Protein AF-0000000078241211 (afdb_homodimer)

pLDDT: mean 72.83, std 26.88, range [21.38, 98.31]

Solvent-accessible surface area (backbone atoms only — not comparable to full-atom values): 14672 Å² total; per-residue (Å²): 133,85,83,78,78,79,77,81,67,69,63,62,60,53,51,51,52,51,50,52,50,49,53,50,51,51,52,52,51,52,50,52,50,53,50,51,52,52,50,50,54,51,50,54,38,49,51,33,50,52,57,36,43,67,75,47,49,88,72,44,81,76,56,56,74,90,70,57,46,72,48,53,50,35,47,50,50,40,50,50,51,56,49,53,51,50,60,72,68,46,75,79,66,73,86,65,86,80,79,62,76,66,67,71,56,63,77,63,62,62,71,74,50,61,68,66,54,63,72,78,102,133,86,81,78,78,78,79,81,66,68,62,63,62,53,53,52,50,51,51,51,51,49,52,50,50,50,52,52,51,53,50,51,51,54,50,49,52,52,49,50,56,50,50,55,38,49,52,31,48,52,56,36,43,68,77,49,50,87,72,46,79,77,55,56,75,90,71,56,47,72,48,53,50,36,48,51,50,40,51,47,50,53,50,53,51,49,59,71,68,46,75,79,66,73,84,65,87,79,78,61,77,67,68,72,53,64,73,65,61,63,72,73,51,61,69,65,56,63,72,77,104

Structure (mmCIF, N/CA/C/O backbone):
data_AF-0000000078241211-model_v1
#
loop_
_entity.id
_entity.type
_entity.pdbx_description
1 polymer 'BHLH domain-containing protein'
#
loop_
_atom_site.group_PDB
_atom_site.id
_atom_site.type_symbol
_atom_site.label_atom_id
_atom_site.label_alt_id
_atom_site.label_comp_id
_atom_site.label_asym_id
_atom_site.label_entity_id
_atom_site.label_seq_id
_atom_site.pdbx_PDB_ins_code
_atom_site.Cartn_x
_atom_site.Cartn_y
_atom_site.Cartn_z
_atom_site.occupancy
_atom_site.B_iso_or_equiv
_atom_site.auth_seq_id
_atom_site.auth_comp_id
_atom_site.auth_asym_id
_atom_site.auth_atom_id
_atom_site.pdbx_PDB_model_num
ATOM 1 N N . MET A 1 1 ? -35.625 60.75 40.406 1 44.44 1 MET A N 1
ATOM 2 C CA . MET A 1 1 ? -34.719 59.625 40.562 1 44.44 1 MET A CA 1
ATOM 3 C C . MET A 1 1 ? -34.312 59.031 39.219 1 44.44 1 MET A C 1
ATOM 5 O O . MET A 1 1 ? -35.156 58.688 38.406 1 44.44 1 MET A O 1
ATOM 9 N N . PRO A 1 2 ? -33.094 59.312 38.594 1 54.5 2 PRO A N 1
ATOM 10 C CA . PRO A 1 2 ? -32.688 59 37.219 1 54.5 2 PRO A CA 1
ATOM 11 C C . PRO A 1 2 ? -32.531 57.5 36.969 1 54.5 2 PRO A C 1
ATOM 13 O O . PRO A 1 2 ? -32.125 56.75 37.875 1 54.5 2 PRO A O 1
ATOM 16 N N . ALA A 1 3 ? -33.438 56.812 36.219 1 55.88 3 ALA A N 1
ATOM 17 C CA . ALA A 1 3 ? -33.469 55.406 35.75 1 55.88 3 ALA A CA 1
ATOM 18 C C . ALA A 1 3 ? -32.1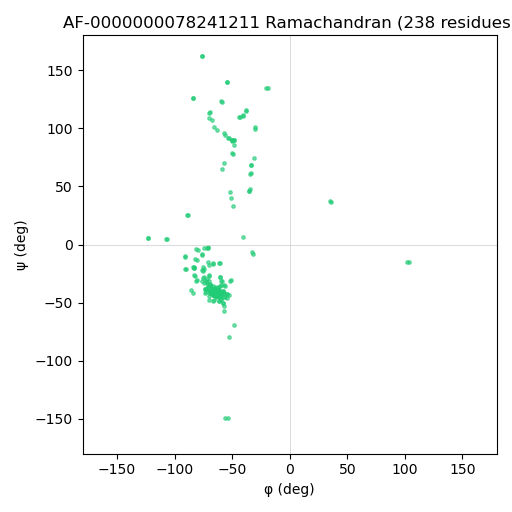56 55 35.125 1 55.88 3 ALA A C 1
ATOM 20 O O . ALA A 1 3 ? -31.625 55.688 34.25 1 55.88 3 ALA A O 1
ATOM 21 N N . VAL A 1 4 ? -31.156 54.531 35.969 1 54.59 4 VAL A N 1
ATOM 22 C CA . VAL A 1 4 ? -29.875 54 35.531 1 54.59 4 VAL A CA 1
ATOM 23 C C . VAL A 1 4 ? -30.078 52.938 34.438 1 54.59 4 VAL A C 1
ATOM 25 O O . VAL A 1 4 ? -30.781 51.938 34.656 1 54.59 4 VAL A O 1
ATOM 28 N N . LYS A 1 5 ? -30.125 53.219 33.188 1 51.03 5 LYS A N 1
ATOM 29 C CA . LYS A 1 5 ? -30.125 52.344 32.031 1 51.03 5 LYS A CA 1
ATOM 30 C C . LYS A 1 5 ? -29 51.312 32.125 1 51.03 5 LYS A C 1
ATOM 32 O O . LYS A 1 5 ? -27.828 51.688 32.125 1 51.03 5 LYS A O 1
ATOM 37 N N . THR A 1 6 ? -29.078 50.219 32.906 1 53.03 6 THR A N 1
ATOM 38 C CA . THR A 1 6 ? -28.156 49.094 32.906 1 53.03 6 THR A CA 1
ATOM 39 C C . THR A 1 6 ? -27.938 48.594 31.469 1 53.03 6 THR A C 1
ATOM 41 O O . THR A 1 6 ? -28.875 48.219 30.781 1 53.03 6 THR A O 1
ATOM 44 N N . GLU A 1 7 ? -27 49.062 30.734 1 52.69 7 GLU A N 1
ATOM 45 C CA . GLU A 1 7 ? -26.562 48.656 29.406 1 52.69 7 GLU A CA 1
ATOM 46 C C . GLU A 1 7 ? -26.266 47.156 29.344 1 52.69 7 GLU A C 1
ATOM 48 O O . GLU A 1 7 ? -25.5 46.625 30.156 1 52.69 7 GLU A O 1
ATOM 53 N N . ARG A 1 8 ? -27.172 46.219 29 1 55.06 8 ARG A N 1
ATOM 54 C CA . ARG A 1 8 ? -27.109 44.781 28.766 1 55.06 8 ARG A CA 1
ATOM 55 C C . ARG A 1 8 ? -26.016 44.438 27.766 1 55.06 8 ARG A C 1
ATOM 57 O O . ARG A 1 8 ? -26.25 44.406 26.562 1 55.06 8 ARG A O 1
ATOM 64 N N . LYS A 1 9 ? -24.766 44.969 27.797 1 58.72 9 LYS A N 1
ATOM 65 C CA . LYS A 1 9 ? -23.672 44.656 26.875 1 58.72 9 LYS A CA 1
ATOM 66 C C . LYS A 1 9 ? -23.312 43.188 26.953 1 58.72 9 LYS A C 1
ATOM 68 O O . LYS A 1 9 ? -22.562 42.656 26.109 1 58.72 9 LYS A O 1
ATOM 73 N N . ASN A 1 10 ? -23.719 42.438 27.969 1 60.84 10 ASN A N 1
ATOM 74 C CA . ASN A 1 10 ? -23.078 41.156 28.188 1 60.84 10 ASN A CA 1
ATOM 75 C C . ASN A 1 10 ? -23.625 40.062 27.266 1 60.84 10 ASN A C 1
ATOM 77 O O . ASN A 1 10 ? -23.047 39 27.141 1 60.84 10 ASN A O 1
ATOM 81 N N . GLY A 1 11 ? -24.734 40.375 26.641 1 59.44 11 GLY A N 1
ATOM 82 C CA . GLY A 1 11 ? -25.391 39.25 25.984 1 59.44 11 GLY A CA 1
ATOM 83 C C . GLY A 1 11 ? -24.812 38.938 24.609 1 59.44 11 GLY A C 1
ATOM 84 O O . GLY A 1 11 ? -24.797 37.781 24.188 1 59.44 11 GLY A O 1
ATOM 85 N N . ARG A 1 12 ? -24.172 40 23.859 1 63.31 12 ARG A N 1
ATOM 86 C CA . ARG A 1 12 ? -23.75 39.812 22.484 1 63.31 12 ARG A CA 1
ATOM 87 C C . ARG A 1 12 ? -22.406 39.094 22.422 1 63.31 12 ARG A C 1
ATOM 89 O O . ARG A 1 12 ? -22.172 38.281 21.531 1 63.31 12 ARG A O 1
ATOM 96 N N . GLU A 1 13 ? -21.578 39.344 23.469 1 68.19 13 GLU A N 1
ATOM 97 C CA . GLU A 1 13 ? -20.25 38.719 23.453 1 68.19 13 GLU A CA 1
ATOM 98 C C . GLU A 1 13 ? -20.328 37.219 23.672 1 68.19 13 GLU A C 1
ATOM 100 O O . GLU A 1 13 ? -19.562 36.438 23.078 1 68.19 13 GLU A O 1
ATOM 105 N N . ARG A 1 14 ? -21.344 36.844 24.453 1 69.31 14 ARG A N 1
ATOM 106 C CA . ARG A 1 14 ? -21.484 35.406 24.766 1 69.31 14 ARG A CA 1
ATOM 107 C C . ARG A 1 14 ? -22.031 34.625 23.562 1 69.31 14 ARG A C 1
ATOM 109 O O . ARG A 1 14 ? -21.641 33.5 23.328 1 69.31 14 ARG A O 1
ATOM 116 N N . ALA A 1 15 ? -22.812 35.5 22.812 1 71.75 15 ALA A N 1
ATOM 117 C CA . ALA A 1 15 ? -23.422 34.844 21.656 1 71.75 15 ALA A CA 1
ATOM 118 C C . ALA A 1 15 ? -22.391 34.562 20.578 1 71.75 15 ALA A C 1
ATOM 120 O O . ALA A 1 15 ? -22.422 33.5 19.938 1 71.75 15 ALA A O 1
ATOM 121 N N . GLY A 1 16 ? -21.375 35.438 20.5 1 71.19 16 GLY A N 1
ATOM 122 C CA . GLY A 1 16 ? -20.328 35.281 19.516 1 71.19 16 GLY A CA 1
ATOM 123 C C . GLY A 1 16 ? -19.375 34.156 19.828 1 71.19 16 GLY A C 1
ATOM 124 O O . GLY A 1 16 ? -18.969 33.406 18.922 1 71.19 16 GLY A O 1
ATOM 125 N N . LYS A 1 17 ? -19.109 34.062 21.094 1 77.38 17 LYS A N 1
ATOM 126 C CA . LYS A 1 17 ? -18.188 33 21.531 1 77.38 17 LYS A CA 1
ATOM 127 C C . LYS A 1 17 ? -18.812 31.625 21.375 1 77.38 17 LYS A C 1
ATOM 129 O O . LYS A 1 17 ? -18.141 30.672 20.969 1 77.38 17 LYS A O 1
ATOM 134 N N . ALA A 1 18 ? -20.109 31.609 21.594 1 80.31 18 ALA A N 1
ATOM 135 C CA . ALA A 1 18 ? -20.828 30.328 21.5 1 80.31 18 ALA A CA 1
ATOM 136 C C . ALA A 1 18 ? -20.875 29.844 20.047 1 80.31 18 ALA A C 1
ATOM 138 O O . ALA A 1 18 ? -20.688 28.656 19.781 1 80.31 18 ALA A O 1
ATOM 139 N N . THR A 1 19 ? -21 30.828 19.141 1 82.5 19 THR A N 1
ATOM 140 C CA . THR A 1 19 ? -21.094 30.484 17.734 1 82.5 19 THR A CA 1
ATOM 141 C C . THR A 1 19 ? -19.734 30.047 17.203 1 82.5 19 THR A C 1
ATOM 143 O O . THR A 1 19 ? -19.641 29.062 16.453 1 82.5 19 THR A O 1
ATOM 146 N N . ALA A 1 20 ? -18.703 30.734 17.688 1 86.31 20 ALA A N 1
ATOM 147 C CA . ALA A 1 20 ? -17.344 30.391 17.266 1 86.31 20 ALA A CA 1
ATOM 148 C C . ALA A 1 20 ? -16.938 29.016 17.766 1 86.31 20 ALA A C 1
ATOM 150 O O . ALA A 1 20 ? -16.328 28.234 17.047 1 86.31 20 ALA A O 1
ATOM 151 N N . SER A 1 21 ? -17.344 28.766 18.984 1 86.88 21 SER A N 1
ATOM 152 C CA . SER A 1 21 ? -17.031 27.484 19.578 1 86.88 21 SER A CA 1
ATOM 153 C C . SER A 1 21 ? -17.766 26.344 18.875 1 86.88 21 SER A C 1
ATOM 155 O O . SER A 1 21 ? -17.188 25.281 18.641 1 86.88 21 SER A O 1
ATOM 157 N N . SER A 1 22 ? -18.984 26.672 18.516 1 89 22 SER A N 1
ATOM 158 C CA . SER A 1 22 ? -19.797 25.672 17.812 1 89 22 SER A CA 1
ATOM 159 C C . SER A 1 22 ? -19.219 25.375 16.438 1 89 22 SER A C 1
ATOM 161 O O . SER A 1 22 ? -19.172 24.219 16.016 1 89 22 SER A O 1
ATOM 163 N N . TYR A 1 23 ? -18.797 26.406 15.766 1 91.31 23 TYR A N 1
ATOM 164 C CA . TYR A 1 23 ? -18.219 26.266 14.438 1 91.31 23 TYR A CA 1
ATOM 165 C C . TYR A 1 23 ? -16.922 25.453 14.492 1 91.31 23 TYR A C 1
ATOM 167 O O . TYR A 1 23 ? -16.688 24.594 13.641 1 91.31 23 TYR A O 1
ATOM 175 N N . GLU A 1 24 ? -16.141 25.812 15.523 1 91.56 24 GLU A N 1
ATOM 176 C CA . GLU A 1 24 ? -14.883 25.094 15.711 1 91.56 24 GLU A CA 1
ATOM 177 C C . GLU A 1 24 ? -15.125 23.609 16.016 1 91.56 24 GLU A C 1
ATOM 179 O O . GLU A 1 24 ? -14.414 22.734 15.508 1 91.56 24 GLU A O 1
ATOM 184 N N . ALA A 1 25 ? -16.078 23.391 16.781 1 93.25 25 ALA A N 1
ATOM 185 C CA . ALA A 1 25 ? -16.438 22.016 17.141 1 93.25 25 ALA A CA 1
ATOM 186 C C . ALA A 1 25 ? -16.906 21.234 15.914 1 93.25 25 ALA A C 1
ATOM 188 O O . ALA A 1 25 ? -16.578 20.062 15.758 1 93.25 25 ALA A O 1
ATOM 189 N N . MET A 1 26 ? -17.609 21.844 15.047 1 95.31 26 MET A N 1
ATOM 190 C CA . MET A 1 26 ? -18.109 21.219 13.828 1 95.31 26 MET A CA 1
ATOM 191 C C . MET A 1 26 ? -16.953 20.891 12.875 1 95.31 26 MET A C 1
ATOM 193 O O . MET A 1 26 ? -16.953 19.859 12.227 1 95.31 26 MET A O 1
ATOM 197 N N . LYS A 1 27 ? -16.062 21.844 12.852 1 96.06 27 LYS A N 1
ATOM 198 C CA . LYS A 1 27 ? -14.891 21.656 12.008 1 96.06 27 LYS A CA 1
ATOM 199 C C . LYS A 1 27 ? -14.07 20.453 12.469 1 96.06 27 LYS A C 1
ATOM 201 O O . LYS A 1 27 ? -13.648 19.641 11.648 1 96.06 27 LYS A O 1
ATOM 206 N N . ILE A 1 28 ? -13.875 20.359 13.75 1 96.5 28 ILE A N 1
ATOM 207 C CA . ILE A 1 28 ? -13.102 19.266 14.328 1 96.5 28 ILE A CA 1
ATOM 208 C C . ILE A 1 28 ? -13.812 17.938 14.078 1 96.5 28 ILE A C 1
ATOM 210 O O . ILE A 1 28 ? -13.172 16.938 13.742 1 96.5 28 ILE A O 1
ATOM 214 N N . ALA A 1 29 ? -15.055 17.938 14.164 1 96.94 29 ALA A N 1
ATOM 215 C CA . ALA A 1 29 ? -15.852 16.734 13.953 1 96.94 29 ALA A CA 1
ATOM 216 C C . ALA A 1 29 ? -15.742 16.25 12.508 1 96.94 29 ALA A C 1
ATOM 218 O O . ALA A 1 29 ? -15.68 15.039 12.258 1 96.94 29 ALA A O 1
ATOM 219 N N . LYS A 1 30 ? -15.82 17.156 11.633 1 97.62 30 LYS A N 1
ATOM 220 C CA . LYS A 1 30 ? -15.68 16.828 10.219 1 97.62 30 LYS A CA 1
ATOM 221 C C . LYS A 1 30 ? -14.305 16.203 9.938 1 97.62 30 LYS A C 1
ATOM 223 O O . LYS A 1 30 ? -14.203 15.219 9.211 1 97.62 30 LYS A O 1
ATOM 228 N N . GLN A 1 31 ? -13.312 16.766 10.539 1 97.81 31 GLN A N 1
ATOM 229 C CA . GLN A 1 31 ? -11.953 16.281 10.352 1 97.81 31 GLN A CA 1
ATOM 230 C C . GLN A 1 31 ? -11.797 14.859 10.891 1 97.81 31 GLN A C 1
ATOM 232 O O . GLN A 1 31 ? -11.125 14.023 10.281 1 97.81 31 GLN A O 1
ATOM 237 N N . ARG A 1 32 ? -12.352 14.656 12 1 97.94 32 ARG A N 1
ATOM 238 C CA . ARG A 1 32 ? -12.289 13.336 12.617 1 97.94 32 ARG A CA 1
ATOM 239 C C . ARG A 1 32 ? -12.969 12.281 11.75 1 97.94 32 ARG A C 1
ATOM 241 O O . ARG A 1 32 ? -12.5 11.148 11.648 1 97.94 32 ARG A O 1
ATOM 248 N N . LYS A 1 33 ? -13.984 12.664 11.156 1 98.19 33 LYS A N 1
ATOM 249 C CA . LYS A 1 33 ? -14.703 11.75 10.273 1 98.19 33 LYS A CA 1
ATOM 250 C C . LYS A 1 33 ? -13.859 11.391 9.055 1 98.19 33 LYS A C 1
ATOM 252 O O . LYS A 1 33 ? -13.789 10.227 8.656 1 98.19 33 LYS A O 1
ATOM 257 N N . ILE A 1 34 ? -13.203 12.359 8.461 1 98.31 34 ILE A N 1
ATOM 258 C CA . ILE A 1 34 ? -12.344 12.148 7.305 1 98.31 34 ILE A CA 1
ATOM 259 C C . ILE A 1 34 ? -11.188 11.227 7.688 1 98.31 34 ILE A C 1
ATOM 261 O O . ILE A 1 34 ? -10.852 10.297 6.953 1 98.31 34 ILE A O 1
ATOM 265 N N . ALA A 1 35 ? -10.664 11.438 8.773 1 97.44 35 ALA A N 1
ATOM 266 C CA . ALA A 1 35 ? -9.547 10.641 9.266 1 97.44 35 ALA A CA 1
ATOM 267 C C . ALA A 1 35 ? -9.969 9.188 9.492 1 97.44 35 ALA A C 1
ATOM 269 O O . ALA A 1 35 ? -9.211 8.266 9.195 1 97.44 35 ALA A O 1
ATOM 270 N N . LYS A 1 36 ? -11.102 9.125 10.102 1 98.25 36 LYS A N 1
ATOM 271 C CA . LYS A 1 36 ? -11.617 7.785 10.352 1 98.25 36 LYS A CA 1
ATOM 272 C C . LYS A 1 36 ? -11.812 7.016 9.047 1 98.25 36 LYS A C 1
ATOM 274 O O . LYS A 1 36 ? -11.477 5.832 8.969 1 98.25 36 LYS A O 1
ATOM 279 N N . ARG A 1 37 ? -12.344 7.598 8.039 1 97.69 37 ARG A N 1
ATOM 280 C CA . ARG A 1 37 ? -12.547 6.973 6.738 1 97.69 37 ARG A CA 1
ATOM 281 C C . ARG A 1 37 ? -11.219 6.535 6.129 1 97.69 37 ARG A C 1
ATOM 283 O O . ARG A 1 37 ? -11.109 5.426 5.602 1 97.69 37 ARG A O 1
ATOM 290 N N . GLU A 1 38 ? -10.258 7.418 6.27 1 95.62 38 GLU A N 1
ATOM 291 C CA . GLU A 1 38 ? -8.938 7.121 5.723 1 95.62 38 GLU A CA 1
ATOM 292 C C . GLU A 1 38 ? -8.289 5.953 6.457 1 95.62 38 GLU A C 1
ATOM 294 O O . GLU A 1 38 ? -7.641 5.102 5.836 1 95.62 38 GLU A O 1
ATOM 299 N N . ARG A 1 39 ? -8.484 5.844 7.652 1 97.5 39 ARG A N 1
ATOM 300 C CA . ARG A 1 39 ? -7.941 4.75 8.445 1 97.5 39 ARG A CA 1
ATOM 301 C C . ARG A 1 39 ? -8.602 3.424 8.078 1 97.5 39 ARG A C 1
ATOM 303 O O . ARG A 1 39 ? -7.93 2.393 8 1 97.5 39 ARG A O 1
ATOM 310 N N . GLU A 1 40 ? -9.836 3.516 7.898 1 97.31 40 GLU A N 1
ATOM 311 C CA . GLU A 1 40 ? -10.57 2.324 7.488 1 97.31 40 GLU A CA 1
ATOM 312 C C . GLU A 1 40 ? -10.125 1.845 6.109 1 97.31 40 GLU A C 1
ATOM 314 O O . GLU A 1 40 ? -10 0.641 5.879 1 97.31 40 GLU A O 1
ATOM 319 N N . ARG A 1 41 ? -9.977 2.762 5.203 1 96.06 41 ARG A N 1
ATOM 320 C CA . ARG A 1 41 ? -9.484 2.426 3.871 1 96.06 41 ARG A CA 1
ATOM 321 C C . ARG A 1 41 ? -8.117 1.739 3.947 1 96.06 41 ARG A C 1
ATOM 323 O O . ARG A 1 41 ? -7.906 0.702 3.316 1 96.06 41 ARG A O 1
ATOM 330 N N . CYS A 1 42 ? -7.242 2.297 4.766 1 96.19 42 CYS A N 1
ATOM 331 C CA . CYS A 1 42 ? -5.906 1.725 4.918 1 96.19 42 CYS A CA 1
ATOM 332 C C . CYS A 1 42 ? -5.977 0.343 5.559 1 96.19 42 CYS A C 1
ATOM 334 O O . CYS A 1 42 ? -5.219 -0.556 5.188 1 96.19 42 CYS A O 1
ATOM 336 N N . ALA A 1 43 ? -6.887 0.181 6.516 1 97.06 43 ALA A N 1
ATOM 337 C CA . ALA A 1 43 ? -7.035 -1.102 7.195 1 97.06 43 ALA A CA 1
ATOM 338 C C . ALA A 1 43 ? -7.449 -2.197 6.219 1 97.06 43 ALA A C 1
ATOM 340 O O . ALA A 1 43 ? -7.004 -3.342 6.336 1 97.06 43 ALA A O 1
ATOM 341 N N . THR A 1 44 ? -8.32 -1.826 5.305 1 97 44 THR A N 1
ATOM 342 C CA . THR A 1 44 ? -8.75 -2.785 4.293 1 97 44 THR A CA 1
ATOM 343 C C . THR A 1 44 ? -7.578 -3.209 3.414 1 97 44 THR A C 1
ATOM 345 O O . THR A 1 44 ? -7.426 -4.391 3.1 1 97 44 THR A O 1
ATOM 348 N N . ILE A 1 45 ? -6.766 -2.293 3.018 1 97 45 ILE A N 1
ATOM 349 C CA . ILE A 1 45 ? -5.59 -2.57 2.201 1 97 45 ILE A CA 1
ATOM 350 C C . ILE A 1 45 ? -4.625 -3.469 2.975 1 97 45 ILE A C 1
ATOM 352 O O . ILE A 1 45 ? -4.059 -4.41 2.414 1 97 45 ILE A O 1
ATOM 356 N N . ASN A 1 46 ? -4.449 -3.164 4.23 1 95.06 46 ASN A N 1
ATOM 357 C CA . ASN A 1 46 ? -3.561 -3.945 5.082 1 95.06 46 ASN A CA 1
ATOM 358 C C . ASN A 1 46 ? -4.043 -5.387 5.227 1 95.06 46 ASN A C 1
ATOM 360 O O . ASN A 1 46 ? -3.23 -6.309 5.309 1 95.06 46 ASN A O 1
ATOM 364 N N . LYS A 1 47 ? -5.336 -5.492 5.332 1 96.94 47 LYS A N 1
ATOM 365 C CA . LYS A 1 47 ? -5.891 -6.84 5.359 1 96.94 47 LYS A CA 1
ATOM 366 C C . LYS A 1 47 ? -5.488 -7.629 4.117 1 96.94 47 LYS A C 1
ATOM 368 O O . LYS A 1 47 ? -5.172 -8.82 4.207 1 96.94 47 LYS A O 1
ATOM 373 N N . GLU A 1 48 ? -5.535 -6.953 3.021 1 97.56 48 GLU A N 1
ATOM 374 C CA . GLU A 1 48 ? -5.148 -7.613 1.776 1 97.56 48 GLU A CA 1
ATOM 375 C C . GLU A 1 48 ? -3.652 -7.906 1.745 1 97.56 48 GLU A C 1
ATOM 377 O O . GLU A 1 48 ? -3.229 -8.938 1.216 1 97.56 48 GLU A O 1
ATOM 382 N N . PHE A 1 49 ? -2.855 -7.102 2.275 1 97 49 PHE A N 1
ATOM 383 C CA . PHE A 1 49 ? -1.437 -7.395 2.439 1 97 49 PHE A CA 1
ATOM 384 C C . PHE A 1 49 ? -1.235 -8.641 3.293 1 97 49 PHE A C 1
ATOM 386 O O . PHE A 1 49 ? -0.403 -9.492 2.973 1 97 49 PHE A O 1
ATOM 393 N N . ASP A 1 50 ? -1.965 -8.633 4.367 1 95.38 50 ASP A N 1
ATOM 394 C CA . ASP A 1 50 ? -1.845 -9.773 5.266 1 95.38 50 ASP A CA 1
ATOM 395 C C . ASP A 1 50 ? -2.207 -11.078 4.555 1 95.38 50 ASP A C 1
ATOM 397 O O . ASP A 1 50 ? -1.554 -12.102 4.75 1 95.38 50 ASP A O 1
ATOM 401 N N . ALA A 1 51 ? -3.246 -11.062 3.734 1 96.06 51 ALA A N 1
ATOM 402 C CA . ALA A 1 51 ? -3.643 -12.234 2.955 1 96.06 51 ALA A CA 1
ATOM 403 C C . ALA A 1 51 ? -2.533 -12.656 1.996 1 96.06 51 ALA A C 1
ATOM 405 O O . ALA A 1 51 ? -2.223 -13.844 1.878 1 96.06 51 ALA A O 1
ATOM 406 N N . LEU A 1 52 ? -1.889 -11.688 1.396 1 96.94 52 LEU A N 1
ATOM 407 C CA . LEU A 1 52 ? -0.805 -11.961 0.46 1 96.94 52 LEU A CA 1
ATOM 408 C C . LEU A 1 52 ? 0.414 -12.516 1.189 1 96.94 52 LEU A C 1
ATOM 410 O O . LEU A 1 52 ? 1.054 -13.461 0.711 1 96.94 52 LEU A O 1
ATOM 414 N N . LYS A 1 53 ? 0.654 -11.961 2.299 1 95.19 53 LYS A N 1
ATOM 415 C CA . LYS A 1 53 ? 1.743 -12.438 3.145 1 95.19 53 LYS A CA 1
ATOM 416 C C . LYS A 1 53 ? 1.551 -13.914 3.504 1 95.19 53 LYS A C 1
ATOM 418 O O . LYS A 1 53 ? 2.512 -14.68 3.523 1 95.19 53 LYS A O 1
ATOM 423 N N . GLY A 1 54 ? 0.387 -14.242 3.764 1 93.62 54 GLY A N 1
ATOM 424 C CA . GLY A 1 54 ? 0.081 -15.625 4.102 1 93.62 54 GLY A CA 1
ATOM 425 C C . GLY A 1 54 ? 0.424 -16.594 2.992 1 93.62 54 GLY A C 1
ATOM 426 O O . GLY A 1 54 ? 0.778 -17.75 3.258 1 93.62 54 GLY A O 1
ATOM 427 N N . LYS A 1 55 ? 0.4 -16.172 1.761 1 94.88 55 LYS A N 1
ATOM 428 C CA . LYS A 1 55 ? 0.665 -17.031 0.611 1 94.88 55 LYS A CA 1
ATOM 429 C C . LYS A 1 55 ? 2.164 -17.172 0.36 1 94.88 55 LYS A C 1
ATOM 431 O O . LYS A 1 55 ? 2.609 -18.141 -0.258 1 94.88 55 LYS A O 1
ATOM 436 N N . ILE A 1 56 ? 2.98 -16.219 0.903 1 93.81 56 ILE A N 1
ATOM 437 C CA . ILE A 1 56 ? 4.387 -16.203 0.517 1 93.81 56 ILE A CA 1
ATOM 438 C C . ILE A 1 56 ? 5.266 -16.312 1.762 1 93.81 56 ILE A C 1
ATOM 440 O O . ILE A 1 56 ? 6.492 -16.219 1.674 1 93.81 56 ILE A O 1
ATOM 444 N N . ALA A 1 57 ? 4.664 -16.516 2.893 1 91.06 57 ALA A N 1
ATOM 445 C CA . ALA A 1 57 ? 5.359 -16.547 4.176 1 91.06 57 ALA A CA 1
ATOM 446 C C . ALA A 1 57 ? 6.465 -17.594 4.176 1 91.06 57 ALA A C 1
ATOM 448 O O . ALA A 1 57 ? 7.52 -17.391 4.781 1 91.06 57 ALA A O 1
ATOM 449 N N . PHE A 1 58 ? 6.207 -18.641 3.51 1 89.75 58 PHE A N 1
ATOM 450 C CA . PHE A 1 58 ? 7.152 -19.75 3.494 1 89.75 58 PHE A CA 1
ATOM 451 C C . PHE A 1 58 ? 8.438 -19.344 2.775 1 89.75 58 PHE A C 1
ATOM 453 O O . PHE A 1 58 ? 9.484 -19.984 2.967 1 89.75 58 PHE A O 1
ATOM 460 N N . LEU A 1 59 ? 8.438 -18.281 2.012 1 91.31 59 LEU A N 1
ATOM 461 C CA . LEU A 1 59 ? 9.586 -17.828 1.232 1 91.31 59 LEU A CA 1
ATOM 462 C C . LEU A 1 59 ? 10.438 -16.859 2.039 1 91.31 59 LEU A C 1
ATOM 464 O O . LEU A 1 59 ? 11.539 -16.484 1.614 1 91.31 59 LEU A O 1
ATOM 468 N N . THR A 1 60 ? 10.023 -16.391 3.148 1 86.44 60 THR A N 1
ATOM 469 C CA . THR A 1 60 ? 10.688 -15.305 3.865 1 86.44 60 THR A CA 1
ATOM 470 C C . THR A 1 60 ? 11.758 -15.859 4.805 1 86.44 60 THR A C 1
ATOM 472 O O . THR A 1 60 ? 12.398 -15.102 5.535 1 86.44 60 THR A O 1
ATOM 475 N N . ALA A 1 61 ? 12.25 -16.875 4.586 1 80.06 61 ALA A N 1
ATOM 476 C CA . ALA A 1 61 ? 13.406 -17.5 5.227 1 80.06 61 ALA A CA 1
ATOM 477 C C . ALA A 1 61 ? 13.445 -17.188 6.719 1 80.06 61 ALA A C 1
ATOM 479 O O .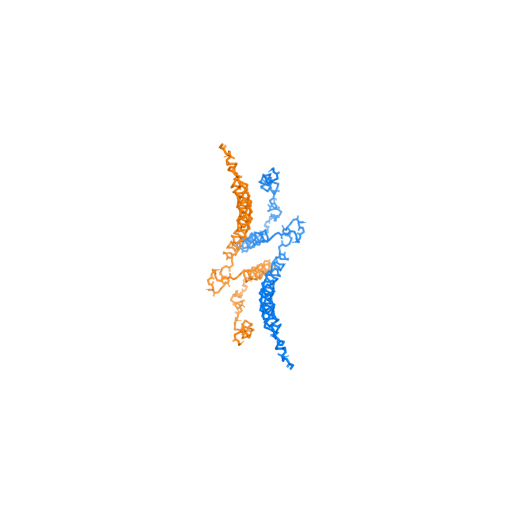 ALA A 1 61 ? 14.484 -16.766 7.242 1 80.06 61 ALA A O 1
ATOM 480 N N . GLY A 1 62 ? 12.359 -17.125 7.387 1 80.19 62 GLY A N 1
ATOM 481 C CA . GLY A 1 62 ? 12.391 -16.984 8.836 1 80.19 62 GLY A CA 1
ATOM 482 C C . GLY A 1 62 ? 12.109 -15.57 9.312 1 80.19 62 GLY A C 1
ATOM 483 O O . GLY A 1 62 ? 12.008 -15.328 10.516 1 80.19 62 GLY A O 1
ATOM 484 N N . ILE A 1 63 ? 12.18 -14.695 8.453 1 81.94 63 ILE A N 1
ATOM 485 C CA . ILE A 1 63 ? 11.742 -13.367 8.883 1 81.94 63 ILE A CA 1
ATOM 486 C C . ILE A 1 63 ? 10.281 -13.43 9.328 1 81.94 63 ILE A C 1
ATOM 488 O O . ILE A 1 63 ? 9.422 -13.93 8.602 1 81.94 63 ILE A O 1
ATOM 492 N N . PRO A 1 64 ? 10.141 -12.992 10.586 1 83.62 64 PRO A N 1
ATOM 493 C CA . PRO A 1 64 ? 8.742 -12.984 11.016 1 83.62 64 PRO A CA 1
ATOM 494 C C . PRO A 1 64 ? 7.844 -12.188 10.07 1 83.62 64 PRO A C 1
ATOM 496 O O . PRO A 1 64 ? 8.242 -11.133 9.57 1 83.62 64 PRO A O 1
ATOM 499 N N . VAL A 1 65 ? 6.66 -12.656 9.797 1 77.62 65 VAL A N 1
ATOM 500 C CA . VAL A 1 65 ? 5.707 -12.109 8.828 1 77.62 65 VAL A CA 1
ATOM 501 C C . VAL A 1 65 ? 5.359 -10.672 9.203 1 77.62 65 VAL A C 1
ATOM 503 O O . VAL A 1 65 ? 5.164 -9.828 8.328 1 77.62 65 VAL A O 1
ATOM 506 N N . ASN A 1 66 ? 5.395 -10.461 10.438 1 82.69 66 ASN A N 1
ATOM 507 C CA . ASN A 1 66 ? 5.027 -9.141 10.938 1 82.69 66 ASN A CA 1
ATOM 508 C C . ASN A 1 66 ? 6.145 -8.125 10.703 1 82.69 66 ASN A C 1
ATOM 510 O O . ASN A 1 66 ? 5.93 -6.922 10.844 1 82.69 66 ASN A O 1
ATOM 514 N N . GLN A 1 67 ? 7.254 -8.633 10.281 1 86.75 67 GLN A N 1
ATOM 515 C CA . GLN A 1 67 ? 8.391 -7.75 10.047 1 86.75 67 GLN A CA 1
ATOM 516 C C . GLN A 1 67 ? 8.648 -7.559 8.555 1 86.75 67 GLN A C 1
ATOM 518 O O . GLN A 1 67 ? 9.547 -6.816 8.156 1 86.75 67 GLN A O 1
ATOM 523 N N . LEU A 1 68 ? 7.816 -8.102 7.859 1 89.25 68 LEU A N 1
ATOM 524 C CA . LEU A 1 68 ? 7.965 -7.941 6.418 1 89.25 68 LEU A CA 1
ATOM 525 C C . LEU A 1 68 ? 7.344 -6.633 5.945 1 89.25 68 LEU A C 1
ATOM 527 O O . LEU A 1 68 ? 6.16 -6.383 6.18 1 89.25 68 LEU A O 1
ATOM 531 N N . SER A 1 69 ? 8.086 -5.828 5.266 1 93.31 69 SER A N 1
ATOM 532 C CA . SER A 1 69 ? 7.57 -4.551 4.777 1 93.31 69 SER A CA 1
ATOM 533 C C . SER A 1 69 ? 6.676 -4.742 3.557 1 93.31 69 SER A C 1
ATOM 535 O O . SER A 1 69 ? 6.746 -5.773 2.887 1 93.31 69 SER A O 1
ATOM 537 N N . LYS A 1 70 ? 5.953 -3.701 3.361 1 95.94 70 LYS A N 1
ATOM 538 C CA . LYS A 1 70 ? 5.043 -3.73 2.217 1 95.94 70 LYS A CA 1
ATOM 539 C C . LYS A 1 70 ? 5.812 -3.9 0.911 1 95.94 70 LYS A C 1
ATOM 541 O O . LYS A 1 70 ? 5.395 -4.652 0.029 1 95.94 70 LYS A O 1
ATOM 546 N N . LYS A 1 71 ? 6.867 -3.188 0.834 1 95.88 71 LYS A N 1
ATOM 547 C CA . LYS A 1 71 ? 7.703 -3.283 -0.358 1 95.88 71 LYS A CA 1
ATOM 548 C C . LYS A 1 71 ? 8.18 -4.715 -0.585 1 95.88 71 LYS A C 1
ATOM 550 O O . LYS A 1 71 ? 8.086 -5.234 -1.698 1 95.88 71 LYS A O 1
ATOM 555 N N . MET A 1 72 ? 8.688 -5.227 0.449 1 94.06 72 MET A N 1
ATOM 556 C CA . MET A 1 72 ? 9.242 -6.574 0.355 1 94.06 72 MET A CA 1
ATOM 557 C C . MET A 1 72 ? 8.164 -7.586 -0.001 1 94.06 72 MET A C 1
ATOM 559 O O . MET A 1 72 ? 8.398 -8.508 -0.788 1 94.06 72 MET A O 1
ATOM 563 N N . VAL A 1 73 ? 7.035 -7.504 0.603 1 96.38 73 VAL A N 1
ATOM 564 C CA . VAL A 1 73 ? 5.922 -8.398 0.306 1 96.38 73 VAL A CA 1
ATOM 565 C C . VAL A 1 73 ? 5.613 -8.367 -1.188 1 96.38 73 VAL A C 1
ATOM 567 O O . VAL A 1 73 ? 5.453 -9.414 -1.821 1 96.38 73 VAL A O 1
ATOM 570 N N . LEU A 1 74 ? 5.621 -7.246 -1.75 1 97.75 74 LEU A N 1
ATOM 571 C CA . LEU A 1 74 ? 5.32 -7.066 -3.166 1 97.75 74 LEU A CA 1
ATOM 572 C C . LEU A 1 74 ? 6.426 -7.652 -4.039 1 97.75 74 LEU A C 1
ATOM 574 O O . LEU A 1 74 ? 6.145 -8.312 -5.039 1 97.75 74 LEU A O 1
ATOM 578 N N . GLU A 1 75 ? 7.602 -7.41 -3.623 1 96.38 75 GLU A N 1
ATOM 579 C CA . GLU A 1 75 ? 8.758 -7.93 -4.348 1 96.38 75 GLU A CA 1
ATOM 580 C C . GLU A 1 75 ? 8.75 -9.453 -4.375 1 96.38 75 GLU A C 1
ATOM 582 O O . GLU A 1 75 ? 8.914 -10.062 -5.438 1 96.38 75 GLU A O 1
ATOM 587 N N . ILE A 1 76 ? 8.555 -9.992 -3.246 1 95.56 76 ILE A N 1
ATOM 588 C CA . ILE A 1 76 ? 8.539 -11.445 -3.127 1 95.56 76 ILE A CA 1
ATOM 589 C C . ILE A 1 76 ? 7.367 -12.016 -3.922 1 95.56 76 ILE A C 1
ATOM 591 O O . ILE A 1 76 ? 7.512 -13.031 -4.605 1 95.56 76 ILE A O 1
ATOM 595 N N . ALA A 1 77 ? 6.211 -11.398 -3.822 1 97.56 77 ALA A N 1
ATOM 596 C CA . ALA A 1 77 ? 5.039 -11.883 -4.547 1 97.56 77 ALA A CA 1
ATOM 597 C C . ALA A 1 77 ? 5.285 -11.875 -6.055 1 97.56 77 ALA A C 1
ATOM 599 O O . ALA A 1 77 ? 4.957 -12.844 -6.746 1 97.56 77 ALA A O 1
ATOM 600 N N . THR A 1 78 ? 5.871 -10.812 -6.559 1 97.75 78 THR A N 1
ATOM 601 C CA . THR A 1 78 ? 6.18 -10.688 -7.977 1 97.75 78 THR A CA 1
ATOM 602 C C . THR A 1 78 ? 7.141 -11.789 -8.422 1 97.75 78 THR A C 1
ATOM 604 O O . THR A 1 78 ? 6.918 -12.445 -9.445 1 97.75 78 THR A O 1
ATOM 607 N N . GLU A 1 79 ? 8.125 -12.023 -7.625 1 96.81 79 GLU A N 1
ATOM 608 C CA . GLU A 1 79 ? 9.109 -13.062 -7.926 1 96.81 79 GLU A CA 1
ATOM 609 C C . GLU A 1 79 ? 8.484 -14.453 -7.852 1 96.81 79 GLU A C 1
ATOM 611 O O . GLU A 1 79 ? 8.75 -15.305 -8.695 1 96.81 79 GLU A O 1
ATOM 616 N N . TYR A 1 80 ? 7.656 -14.656 -6.914 1 96.69 80 TYR A N 1
ATOM 617 C CA . TYR A 1 80 ? 6.996 -15.945 -6.719 1 96.69 80 TYR A CA 1
ATOM 618 C C . TYR A 1 80 ? 6.07 -16.266 -7.883 1 96.69 80 TYR A C 1
ATOM 620 O O . TYR A 1 80 ? 6.066 -17.391 -8.391 1 96.69 80 TYR A O 1
ATOM 628 N N . ILE A 1 81 ? 5.344 -15.328 -8.32 1 95.94 81 ILE A N 1
ATOM 629 C CA . ILE A 1 81 ? 4.465 -15.5 -9.469 1 95.94 81 ILE A CA 1
ATOM 630 C C . ILE A 1 81 ? 5.297 -15.852 -10.703 1 95.94 81 ILE A C 1
ATOM 632 O O . ILE A 1 81 ? 4.949 -16.766 -11.461 1 95.94 81 ILE A O 1
ATOM 636 N N . THR A 1 82 ? 6.391 -15.125 -10.875 1 95.81 82 THR A N 1
ATOM 637 C CA . THR A 1 82 ? 7.281 -15.406 -12 1 95.81 82 THR A CA 1
ATOM 638 C C . THR A 1 82 ? 7.805 -16.844 -11.93 1 95.81 82 THR A C 1
ATOM 640 O O . THR A 1 82 ? 7.836 -17.547 -12.938 1 95.81 82 THR A O 1
ATOM 643 N N . HIS A 1 83 ? 8.125 -17.266 -10.789 1 94.5 83 HIS A N 1
ATOM 644 C CA . HIS A 1 83 ? 8.633 -18.625 -10.57 1 94.5 83 HIS A CA 1
ATOM 645 C C . HIS A 1 83 ? 7.559 -19.656 -10.867 1 94.5 83 HIS A C 1
ATOM 647 O O . HIS A 1 83 ? 7.824 -20.656 -11.547 1 94.5 83 HIS A O 1
ATOM 653 N N . LEU A 1 84 ? 6.348 -19.484 -10.352 1 93.38 84 LEU A N 1
ATOM 654 C CA . LEU A 1 84 ? 5.25 -20.422 -10.57 1 93.38 84 LEU A CA 1
ATOM 655 C C . LEU A 1 84 ? 4.926 -20.531 -12.055 1 93.38 84 LEU A C 1
ATOM 657 O O . LEU A 1 84 ? 4.68 -21.625 -12.562 1 93.38 84 LEU A O 1
ATOM 661 N N . LYS A 1 85 ? 5.043 -19.422 -12.773 1 93.44 85 LYS A N 1
ATOM 662 C CA . LYS A 1 85 ? 4.777 -19.422 -14.211 1 93.44 85 LYS A CA 1
ATOM 663 C C . LYS A 1 85 ? 5.871 -20.156 -14.969 1 93.44 85 LYS A C 1
ATOM 665 O O . LYS A 1 85 ? 5.586 -20.859 -15.938 1 93.44 85 LYS A O 1
ATOM 670 N N . LYS A 1 86 ? 7.051 -20.031 -14.508 1 91.5 86 LYS A N 1
ATOM 671 C CA . LYS A 1 86 ? 8.172 -20.734 -15.133 1 91.5 86 LYS A CA 1
ATOM 672 C C . LYS A 1 86 ? 8.031 -22.25 -14.984 1 91.5 86 LYS A C 1
ATOM 674 O O . LYS A 1 86 ? 8.258 -22.984 -15.938 1 91.5 86 LYS A O 1
ATOM 679 N N . ILE A 1 87 ? 7.629 -22.688 -13.852 1 88.88 87 ILE A N 1
ATOM 680 C CA . ILE A 1 87 ? 7.441 -24.109 -13.586 1 88.88 87 ILE A CA 1
ATOM 681 C C . ILE A 1 87 ? 6.312 -24.641 -14.453 1 88.88 87 ILE A C 1
ATOM 683 O O . ILE A 1 87 ? 6.406 -25.766 -14.984 1 88.88 87 ILE A O 1
ATOM 687 N N . LEU A 1 88 ? 5.281 -23.969 -14.617 1 86.88 88 LEU A N 1
ATOM 688 C CA . LEU A 1 88 ? 4.121 -24.406 -15.383 1 86.88 88 LEU A CA 1
ATOM 689 C C . LEU A 1 88 ? 4.438 -24.453 -16.875 1 86.88 88 LEU A C 1
ATOM 691 O O . LEU A 1 88 ? 3.869 -25.25 -17.609 1 86.88 88 LEU A O 1
ATOM 695 N N . ARG A 1 89 ? 5.344 -23.688 -17.375 1 86.12 89 ARG A N 1
ATOM 696 C CA . ARG A 1 89 ? 5.695 -23.625 -18.797 1 86.12 89 ARG A CA 1
ATOM 697 C C . ARG A 1 89 ? 6.809 -24.625 -19.109 1 86.12 89 ARG A C 1
ATOM 699 O O . ARG A 1 89 ? 7.051 -24.938 -20.281 1 86.12 89 ARG A O 1
ATOM 706 N N . SER A 1 90 ? 7.562 -25.062 -18.141 1 77.62 90 SER A N 1
ATOM 707 C CA . SER A 1 90 ? 8.648 -26.016 -18.359 1 77.62 90 SER A CA 1
ATOM 708 C C . SER A 1 90 ? 8.117 -27.391 -18.719 1 77.62 90 SER A C 1
ATOM 710 O O . SER A 1 90 ? 7.191 -27.891 -18.062 1 77.62 90 SER A O 1
ATOM 712 N N . PRO A 1 91 ? 8.359 -27.922 -20.016 1 61.56 91 PRO A N 1
ATOM 713 C CA . PRO A 1 91 ? 7.969 -29.297 -20.359 1 61.56 91 PRO A CA 1
ATOM 714 C C . PRO A 1 91 ? 8.32 -30.297 -19.25 1 61.56 91 PRO A C 1
ATOM 716 O O . PRO A 1 91 ? 9.328 -30.125 -18.562 1 61.56 91 PRO A O 1
ATOM 719 N N . ARG A 1 92 ? 7.316 -30.859 -18.516 1 52.75 92 ARG A N 1
ATOM 720 C CA . ARG A 1 92 ? 7.605 -31.922 -17.562 1 52.75 92 ARG A CA 1
ATOM 721 C C . ARG A 1 92 ? 8.742 -32.812 -18.047 1 52.75 92 ARG A C 1
ATOM 723 O O . ARG A 1 92 ? 8.586 -33.562 -19.016 1 52.75 92 ARG A O 1
ATOM 730 N N . VAL A 1 93 ? 9.961 -32.406 -18.281 1 46.91 93 VAL A N 1
ATOM 731 C CA . VAL A 1 93 ? 10.938 -33.469 -18.5 1 46.91 93 VAL A CA 1
ATOM 732 C C . VAL A 1 93 ? 10.641 -34.656 -17.562 1 46.91 93 VAL A C 1
ATOM 734 O O . VAL A 1 93 ? 10.148 -34.438 -16.453 1 46.91 93 VAL A O 1
ATOM 737 N N . GLU A 1 94 ? 10.258 -35.906 -18 1 45.03 94 GLU A N 1
ATOM 738 C CA . GLU A 1 94 ? 10.328 -37.125 -17.203 1 45.03 94 GLU A CA 1
ATOM 739 C C . GLU A 1 94 ? 11.305 -36.969 -16.047 1 45.03 94 GLU A C 1
ATOM 741 O O . GLU A 1 94 ? 12.32 -36.281 -16.172 1 45.03 94 GLU A O 1
ATOM 746 N N . PRO A 1 95 ? 10.977 -37.375 -14.812 1 40.19 95 PRO A N 1
ATOM 747 C CA . PRO A 1 95 ? 11.805 -37.281 -13.602 1 40.19 95 PRO A CA 1
ATOM 748 C C . PRO A 1 95 ? 13.289 -37.5 -13.891 1 40.19 95 PRO A C 1
ATOM 750 O O . PRO A 1 95 ? 13.742 -38.656 -13.984 1 40.19 95 PRO A O 1
ATOM 753 N N . ALA A 1 96 ? 14.039 -37.031 -14.805 1 37.47 96 ALA A N 1
ATOM 754 C CA . ALA A 1 96 ? 15.367 -37.312 -14.273 1 37.47 96 ALA A CA 1
ATOM 755 C C . ALA A 1 96 ? 15.539 -36.75 -12.867 1 37.47 96 ALA A C 1
ATOM 757 O O . ALA A 1 96 ? 14.688 -36 -12.391 1 37.47 96 ALA A O 1
ATOM 758 N N . GLU A 1 97 ? 16.922 -36.25 -12.273 1 36 97 GLU A N 1
ATOM 759 C CA . GLU A 1 97 ? 17.484 -35.781 -11.008 1 36 97 GLU A CA 1
ATOM 760 C C . GLU A 1 97 ? 16.844 -34.5 -10.539 1 36 97 GLU A C 1
ATOM 762 O O . GLU A 1 97 ? 16.688 -33.562 -11.32 1 36 97 GLU A O 1
ATOM 767 N N . THR A 1 98 ? 15.891 -34.5 -9.641 1 33.5 98 THR A N 1
ATOM 768 C CA . THR A 1 98 ? 15.148 -33.5 -8.859 1 33.5 98 THR A CA 1
ATOM 769 C C . THR A 1 98 ? 16.031 -32.312 -8.516 1 33.5 98 THR A C 1
ATOM 771 O O . THR A 1 98 ? 16.922 -32.406 -7.672 1 33.5 98 THR A O 1
ATOM 774 N N . SER A 1 99 ? 16.453 -31.484 -9.43 1 31.55 99 SER A N 1
ATOM 775 C CA . SER A 1 99 ? 17.141 -30.266 -8.992 1 31.55 99 SER A CA 1
ATOM 776 C C . SER A 1 99 ? 16.266 -29.453 -8.047 1 31.55 99 SER A C 1
ATOM 778 O O . SER A 1 99 ? 15.125 -29.109 -8.383 1 31.55 99 SER A O 1
ATOM 780 N N . SER A 1 100 ? 16.375 -29.562 -6.727 1 28.14 100 SER A N 1
ATOM 781 C CA . SER A 1 100 ? 15.844 -28.922 -5.52 1 28.14 100 SER A CA 1
ATOM 782 C C . SER A 1 100 ? 15.758 -27.406 -5.684 1 28.14 100 SER A C 1
ATOM 784 O O . SER A 1 100 ? 16.609 -26.797 -6.332 1 28.14 100 SER A O 1
ATOM 786 N N . ILE A 1 101 ? 14.594 -26.844 -5.758 1 33.81 101 ILE A N 1
ATOM 787 C CA . ILE A 1 101 ? 14.32 -25.422 -5.508 1 33.81 101 ILE A CA 1
ATOM 788 C C . ILE A 1 101 ? 15.266 -24.891 -4.438 1 33.81 101 ILE A C 1
ATOM 790 O O . ILE A 1 101 ? 15.18 -23.734 -4.039 1 33.81 101 ILE A O 1
ATOM 794 N N . ASP A 1 102 ? 16.109 -25.812 -3.783 1 30.67 102 ASP A N 1
ATOM 795 C CA . ASP A 1 102 ? 17.094 -25.281 -2.857 1 30.67 102 ASP A CA 1
ATOM 796 C C . ASP A 1 102 ? 17.922 -24.172 -3.516 1 30.67 102 ASP A C 1
ATOM 798 O O . ASP A 1 102 ? 18.672 -23.469 -2.84 1 30.67 102 ASP A O 1
ATOM 802 N N . ASP A 1 103 ? 18.141 -24.25 -4.789 1 30.33 103 ASP A N 1
ATOM 803 C CA . ASP A 1 103 ? 19.156 -23.344 -5.316 1 30.33 103 ASP A CA 1
ATOM 804 C C . ASP A 1 103 ? 18.625 -21.906 -5.406 1 30.33 103 ASP A C 1
ATOM 806 O O . ASP A 1 103 ? 19.328 -21 -5.848 1 30.33 103 ASP A O 1
ATOM 810 N N . LEU A 1 104 ? 17.391 -21.781 -5.457 1 30.73 104 LEU A N 1
ATOM 811 C CA . LEU A 1 104 ? 17.031 -20.359 -5.469 1 30.73 104 LEU A CA 1
ATOM 812 C C . LEU A 1 104 ? 17.281 -19.719 -4.109 1 30.73 104 LEU A C 1
ATOM 814 O O . LEU A 1 104 ? 16.859 -18.594 -3.857 1 30.73 104 LEU A O 1
ATOM 818 N N . VAL A 1 105 ? 17.75 -20.562 -3.115 1 27.8 105 VAL A N 1
ATOM 819 C CA . VAL A 1 105 ? 18.25 -19.844 -1.945 1 27.8 105 VAL A CA 1
ATOM 820 C C . VAL A 1 105 ? 19.375 -18.906 -2.357 1 27.8 105 VAL A C 1
ATOM 822 O O . VAL A 1 105 ? 20.438 -19.344 -2.799 1 27.8 105 VAL A O 1
ATOM 825 N N . VAL A 1 106 ? 19.031 -18 -3.098 1 28.8 106 VAL A N 1
ATOM 826 C CA . VAL A 1 106 ? 20.062 -16.969 -3.18 1 28.8 106 VAL A CA 1
ATOM 827 C C . VAL A 1 106 ? 20.844 -16.922 -1.867 1 28.8 106 VAL A C 1
ATOM 829 O O . VAL A 1 106 ? 20.25 -16.938 -0.785 1 28.8 106 VAL A O 1
ATOM 832 N N . ASP A 1 107 ? 22.016 -17.484 -1.803 1 26.28 107 ASP A N 1
ATOM 833 C CA . ASP A 1 107 ? 23.031 -16.938 -0.917 1 26.28 107 ASP A CA 1
ATOM 834 C C . ASP A 1 107 ? 22.938 -15.422 -0.824 1 26.28 107 ASP A C 1
ATOM 836 O O . ASP A 1 107 ? 23.359 -14.711 -1.742 1 26.28 107 ASP A O 1
ATOM 840 N N . ASP A 1 108 ? 21.984 -14.914 -0.645 1 29.66 108 ASP A N 1
ATOM 841 C CA . ASP A 1 108 ? 21.984 -13.516 -0.238 1 29.66 108 ASP A CA 1
ATOM 842 C C . ASP A 1 108 ? 22.938 -13.273 0.933 1 29.66 108 ASP A C 1
ATOM 844 O O . ASP A 1 108 ? 22.5 -13.211 2.086 1 29.66 108 ASP A O 1
ATOM 848 N N . HIS A 1 109 ? 24.062 -13.969 1.053 1 27.42 109 HIS A N 1
ATOM 849 C CA . HIS A 1 109 ? 25.016 -13.141 1.791 1 27.42 109 HIS A CA 1
ATOM 850 C C . HIS A 1 109 ? 25.094 -11.734 1.222 1 27.42 109 HIS A C 1
ATOM 852 O O . HIS A 1 109 ? 25.078 -10.75 1.973 1 27.42 109 HIS A O 1
ATOM 858 N N . ASP A 1 110 ? 25.656 -11.5 -0.028 1 28.08 110 ASP A N 1
ATOM 859 C CA . ASP A 1 110 ? 26.328 -10.289 -0.478 1 28.08 110 ASP A CA 1
ATOM 860 C C . ASP A 1 110 ? 25.328 -9.25 -0.974 1 28.08 110 ASP A C 1
ATOM 862 O O . ASP A 1 110 ? 25.703 -8.109 -1.245 1 28.08 110 ASP A O 1
ATOM 866 N N . TYR A 1 111 ? 24.328 -9.57 -1.684 1 28.02 111 TYR A N 1
ATOM 867 C CA . TYR A 1 111 ? 23.75 -8.344 -2.215 1 28.02 111 TYR A CA 1
ATOM 868 C C . TYR A 1 111 ? 23.078 -7.535 -1.11 1 28.02 111 TYR A C 1
ATOM 870 O O . TYR A 1 111 ? 22.859 -6.328 -1.256 1 28.02 111 TYR A O 1
ATOM 878 N N . PHE A 1 112 ? 22.359 -8.062 -0.259 1 31.5 112 PHE A N 1
ATOM 879 C CA . PHE A 1 112 ? 21.859 -7.176 0.79 1 31.5 112 PHE A CA 1
ATOM 880 C C . PHE A 1 112 ? 23 -6.762 1.725 1 31.5 112 PHE A C 1
ATOM 882 O O . PHE A 1 112 ? 22.766 -6.086 2.729 1 31.5 112 PHE A O 1
ATOM 889 N N . GLY A 1 113 ? 24.141 -7.359 1.753 1 30.05 113 GLY A N 1
ATOM 890 C CA . GLY A 1 113 ? 25.219 -6.898 2.607 1 30.05 113 GLY A CA 1
ATOM 891 C C . GLY A 1 113 ? 25.609 -5.457 2.35 1 30.05 113 GLY A C 1
ATOM 892 O O . GLY A 1 113 ? 26.062 -4.758 3.26 1 30.05 113 GLY A O 1
ATOM 893 N N . THR A 1 114 ? 25.969 -5.133 1.186 1 30.41 114 THR A N 1
ATOM 894 C CA . THR A 1 114 ? 26.75 -3.918 0.971 1 30.41 114 THR A CA 1
ATOM 895 C C . THR A 1 114 ? 25.875 -2.68 1.139 1 30.41 114 THR A C 1
ATOM 897 O O . THR A 1 114 ? 26.359 -1.634 1.586 1 30.41 114 THR A O 1
ATOM 900 N N . THR A 1 115 ? 24.719 -2.664 0.667 1 28.77 115 THR A N 1
ATOM 901 C CA . THR A 1 115 ? 24.266 -1.278 0.597 1 28.77 115 THR A CA 1
ATOM 902 C C . THR A 1 115 ? 23.719 -0.817 1.945 1 28.77 115 THR A C 1
ATOM 904 O O . THR A 1 115 ? 23.375 0.357 2.117 1 28.77 115 THR A O 1
ATOM 907 N N . VAL A 1 116 ? 23.375 -1.684 2.781 1 29.02 116 VAL A N 1
ATOM 908 C CA . VAL A 1 116 ? 22.891 -1.039 3.998 1 29.02 116 VAL A CA 1
ATOM 909 C C . VAL A 1 116 ? 24.062 -0.429 4.762 1 29.02 116 VAL A C 1
ATOM 911 O O . VAL A 1 116 ? 23.938 -0.066 5.934 1 29.02 116 VAL A O 1
ATOM 914 N N . GLU A 1 117 ? 25.281 -0.539 4.395 1 27.67 117 GLU A N 1
ATOM 915 C CA . GLU A 1 117 ? 26.281 0.15 5.207 1 27.67 117 GLU A CA 1
ATOM 916 C C . GLU A 1 117 ? 25.938 1.632 5.352 1 27.67 117 GLU A C 1
ATOM 918 O O . GLU A 1 117 ? 26.203 2.232 6.398 1 27.67 117 GLU A O 1
ATOM 923 N N . ALA A 1 118 ? 25.578 2.412 4.398 1 29.72 118 ALA A N 1
ATOM 924 C CA . ALA A 1 118 ? 25.766 3.854 4.547 1 29.72 118 ALA A CA 1
ATOM 925 C C . ALA A 1 118 ? 24.734 4.445 5.508 1 29.72 118 ALA A C 1
ATOM 927 O O . ALA A 1 118 ? 24.828 5.621 5.867 1 29.72 118 ALA A O 1
ATOM 928 N N . LEU A 1 119 ? 23.688 3.824 5.73 1 25.23 119 LEU A N 1
ATOM 929 C CA . LEU A 1 119 ? 22.859 4.785 6.445 1 25.23 119 LEU A CA 1
ATOM 930 C C . LEU A 1 119 ? 23.344 4.965 7.879 1 25.23 119 LEU A C 1
ATOM 932 O O . LEU A 1 119 ? 22.922 5.898 8.57 1 25.23 119 LEU A O 1
ATOM 936 N N . ASN A 1 120 ? 23.828 3.965 8.414 1 23.5 120 ASN A N 1
ATOM 937 C CA . ASN A 1 120 ? 24.172 4.348 9.781 1 23.5 120 ASN A CA 1
ATOM 938 C C . ASN A 1 120 ? 25.5 5.109 9.828 1 23.5 120 ASN A C 1
ATOM 940 O O . ASN A 1 120 ? 25.969 5.473 10.906 1 23.5 120 ASN A O 1
ATOM 944 N N . ASP A 1 121 ? 26.188 5.27 8.82 1 21.38 121 ASP A N 1
ATOM 945 C CA . ASP A 1 121 ? 27.203 6.23 9.234 1 21.38 121 ASP A CA 1
ATOM 946 C C . ASP A 1 121 ? 26.641 7.648 9.258 1 21.38 121 ASP A C 1
ATOM 948 O O . ASP A 1 121 ? 25.844 8.023 8.383 1 21.38 121 ASP A O 1
ATOM 952 N N . MET B 1 1 ? 24.141 73.438 26.172 1 43.94 1 MET B N 1
ATOM 953 C CA . MET 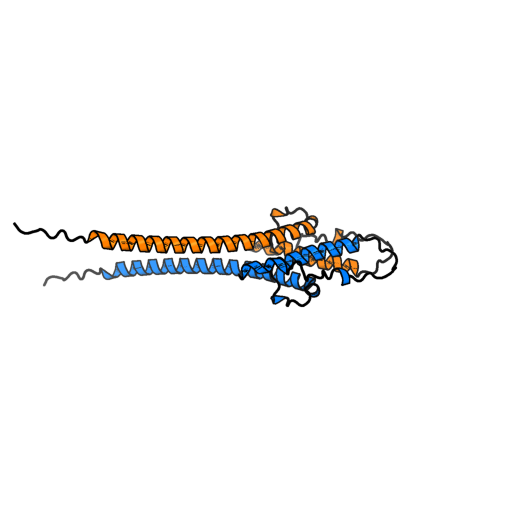B 1 1 ? 23.516 72.75 25.047 1 43.94 1 MET B CA 1
ATOM 954 C C . MET B 1 1 ? 23.297 71.25 25.359 1 43.94 1 MET B C 1
ATOM 956 O O . MET B 1 1 ? 24.25 70.562 25.672 1 43.94 1 MET B O 1
ATOM 960 N N . PRO B 1 2 ? 22.078 70.75 25.812 1 55.31 2 PRO B N 1
ATOM 961 C CA . PRO B 1 2 ? 21.828 69.375 26.375 1 55.31 2 PRO B CA 1
ATOM 962 C C . PRO B 1 2 ? 21.938 68.312 25.312 1 55.31 2 PRO B C 1
ATOM 964 O O . PRO B 1 2 ? 21.578 68.5 24.156 1 55.31 2 PRO B O 1
ATOM 967 N N . ALA B 1 3 ? 23 67.438 25.281 1 56.56 3 ALA B N 1
ATOM 968 C CA . ALA B 1 3 ? 23.281 66.25 24.453 1 56.56 3 ALA B CA 1
ATOM 969 C C . ALA B 1 3 ? 22.078 65.312 24.406 1 56.56 3 ALA B C 1
ATOM 971 O O . ALA B 1 3 ? 21.531 64.938 25.438 1 56.56 3 ALA B O 1
ATOM 972 N N . VAL B 1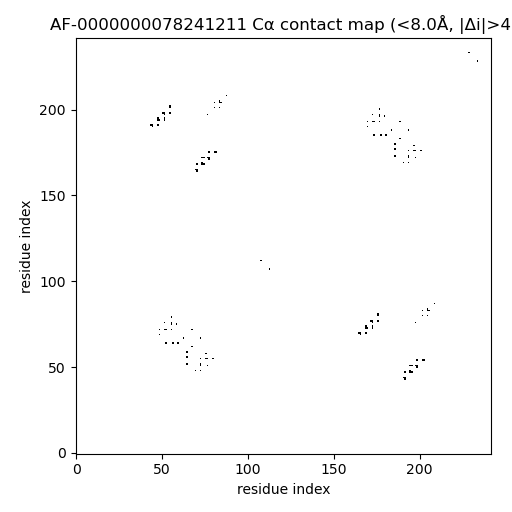 4 ? 21.141 65.5 23.406 1 54.16 4 VAL B N 1
ATOM 973 C CA . VAL B 1 4 ? 20 64.625 23.125 1 54.16 4 VAL B CA 1
ATOM 974 C C . VAL B 1 4 ? 20.453 63.156 23.016 1 54.16 4 VAL B C 1
ATOM 976 O O . VAL B 1 4 ? 21.297 62.844 22.172 1 54.16 4 VAL B O 1
ATOM 979 N N . LYS B 1 5 ? 20.5 62.344 24.016 1 50.59 5 LYS B N 1
ATOM 980 C CA . LYS B 1 5 ? 20.703 60.906 24.031 1 50.59 5 LYS B CA 1
ATOM 981 C C . LYS B 1 5 ? 19.781 60.188 23.062 1 50.59 5 LYS B C 1
ATOM 983 O O . LYS B 1 5 ? 18.547 60.25 23.203 1 50.59 5 LYS B O 1
ATOM 988 N N . THR B 1 6 ? 20.016 60.125 21.703 1 52.84 6 THR B N 1
ATOM 989 C CA . THR B 1 6 ? 19.328 59.312 20.719 1 52.84 6 THR B CA 1
ATOM 990 C C . THR B 1 6 ? 19.219 57.875 21.203 1 52.84 6 THR B C 1
ATOM 992 O O . THR B 1 6 ? 20.234 57.219 21.484 1 52.84 6 THR B O 1
ATOM 995 N N . GLU B 1 7 ? 18.234 57.469 21.891 1 53.44 7 GLU B N 1
ATOM 996 C CA . GLU B 1 7 ? 17.891 56.125 22.375 1 53.44 7 GLU B CA 1
ATOM 997 C C . GLU B 1 7 ? 17.875 55.125 21.219 1 53.44 7 GLU B C 1
ATOM 999 O O . GLU B 1 7 ? 17.219 55.312 20.203 1 53.44 7 GLU B O 1
ATOM 1004 N N . ARG B 1 8 ? 18.953 54.406 20.859 1 55.59 8 ARG B N 1
ATOM 1005 C CA . ARG B 1 8 ? 19.172 53.312 19.906 1 55.59 8 ARG B CA 1
ATOM 1006 C C . ARG B 1 8 ? 18.172 52.188 20.109 1 55.59 8 ARG B C 1
ATOM 1008 O O . ARG B 1 8 ? 18.469 51.219 20.797 1 55.59 8 ARG B O 1
ATOM 1015 N N . LYS B 1 9 ? 16.844 52.344 20.391 1 58.94 9 LYS B N 1
ATOM 1016 C CA . LYS B 1 9 ? 15.867 51.281 20.594 1 58.94 9 LYS B CA 1
ATOM 1017 C C . LYS B 1 9 ? 15.719 50.406 19.344 1 58.94 9 LYS B C 1
ATOM 1019 O O . LYS B 1 9 ? 15.117 49.344 19.391 1 58.94 9 LYS B O 1
ATOM 1024 N N . ASN B 1 10 ? 16.188 50.844 18.172 1 61.19 10 ASN B N 1
ATOM 1025 C CA . ASN B 1 10 ? 15.711 50.156 16.969 1 61.19 10 ASN B CA 1
ATOM 1026 C C . ASN B 1 10 ? 16.484 48.875 16.703 1 61.19 10 ASN B C 1
ATOM 1028 O O . ASN B 1 10 ? 16.078 48.062 15.859 1 61.19 10 ASN B O 1
ATOM 1032 N N . GLY B 1 11 ? 17.562 48.719 17.391 1 59.09 11 GLY B N 1
ATOM 1033 C CA . GLY B 1 11 ? 18.406 47.625 16.953 1 59.09 11 GLY B CA 1
ATOM 1034 C C . GLY B 1 11 ? 17.984 46.281 17.484 1 59.09 11 GLY B C 1
ATOM 1035 O O . GLY B 1 11 ? 18.172 45.25 16.828 1 59.09 11 GLY B O 1
ATOM 1036 N N . ARG B 1 12 ? 17.281 46.219 18.719 1 62.75 12 ARG B N 1
ATOM 1037 C CA . ARG B 1 12 ? 16.984 44.938 19.375 1 62.75 12 ARG B CA 1
ATOM 1038 C C . ARG B 1 12 ? 15.766 44.281 18.734 1 62.75 12 ARG B C 1
ATOM 1040 O O . ARG B 1 12 ? 15.703 43.062 18.641 1 62.75 12 ARG B O 1
ATOM 1047 N N . GLU B 1 13 ? 14.844 45.156 18.219 1 67.94 13 GLU B N 1
ATOM 1048 C CA . GLU B 1 13 ? 13.617 44.562 17.672 1 67.94 13 GLU B CA 1
ATOM 1049 C C . GLU B 1 13 ? 13.898 43.844 16.344 1 67.94 13 GLU B C 1
ATOM 1051 O O . GLU B 1 13 ? 13.297 42.812 16.062 1 67.94 13 GLU B O 1
ATOM 1056 N N . ARG B 1 14 ? 14.914 44.375 15.641 1 68.94 14 ARG B N 1
ATOM 1057 C CA . ARG B 1 14 ? 15.234 43.812 14.336 1 68.94 14 ARG B CA 1
ATOM 1058 C C . ARG B 1 14 ? 15.961 42.469 14.492 1 68.94 14 ARG B C 1
ATOM 1060 O O . ARG B 1 14 ? 15.766 41.562 13.695 1 68.94 14 ARG B O 1
ATOM 1067 N N . ALA B 1 15 ? 16.656 42.5 15.68 1 71.56 15 ALA B N 1
ATOM 1068 C CA . ALA B 1 15 ? 17.438 41.281 15.922 1 71.56 15 ALA B CA 1
ATOM 1069 C C . ALA B 1 15 ? 16.531 40.094 16.281 1 71.56 15 ALA B C 1
ATOM 1071 O O . ALA B 1 15 ? 16.766 38.969 15.836 1 71.56 15 ALA B O 1
ATOM 1072 N N . GLY B 1 16 ? 15.438 40.438 16.938 1 71.44 16 GLY B N 1
ATOM 1073 C CA . GLY B 1 16 ? 14.492 39.406 17.344 1 71.44 16 GLY B CA 1
ATOM 1074 C C . GLY B 1 16 ? 13.695 38.812 16.188 1 71.44 16 GLY B C 1
ATOM 1075 O O . GLY B 1 16 ? 13.453 37.625 16.141 1 71.44 16 GLY B O 1
ATOM 1076 N N . LYS B 1 17 ? 13.367 39.719 15.312 1 77.81 17 LYS B N 1
ATOM 1077 C CA . LYS B 1 17 ? 12.578 39.312 14.156 1 77.81 17 LYS B CA 1
ATOM 1078 C C . LYS B 1 17 ? 13.406 38.469 13.203 1 77.81 17 LYS B C 1
ATOM 1080 O O . LYS B 1 17 ? 12.898 37.5 12.648 1 77.81 17 LYS B O 1
ATOM 1085 N N . ALA B 1 18 ? 14.672 38.812 13.148 1 80.69 18 ALA B N 1
ATOM 1086 C CA . ALA B 1 18 ? 15.555 38.094 12.25 1 80.69 18 ALA B CA 1
ATOM 1087 C C . ALA B 1 18 ? 15.781 36.656 12.75 1 80.69 18 ALA B C 1
ATOM 1089 O O . ALA B 1 18 ? 15.781 35.719 11.953 1 80.69 18 ALA B O 1
ATOM 1090 N N . THR B 1 19 ? 15.836 36.531 14.094 1 82.5 19 THR B N 1
ATOM 1091 C CA . THR B 1 19 ? 16.062 35.219 14.688 1 82.5 19 THR B CA 1
ATOM 1092 C C . THR B 1 19 ? 14.82 34.344 14.562 1 82.5 19 THR B C 1
ATOM 1094 O O . THR B 1 19 ? 14.922 33.156 14.234 1 82.5 19 THR B O 1
ATOM 1097 N N . ALA B 1 20 ? 13.695 35 14.727 1 86.56 20 ALA B N 1
ATOM 1098 C CA . ALA B 1 20 ? 12.43 34.281 14.625 1 86.56 20 ALA B CA 1
ATOM 1099 C C . ALA B 1 20 ? 12.188 33.781 13.195 1 86.56 20 ALA B C 1
ATOM 1101 O O . ALA B 1 20 ? 11.734 32.656 12.984 1 86.56 20 ALA B O 1
ATOM 1102 N N . SER B 1 21 ? 12.523 34.656 12.281 1 86.75 21 SER B N 1
ATOM 1103 C CA . SER B 1 21 ? 12.352 34.312 10.875 1 86.75 21 SER B CA 1
ATOM 1104 C C . SER B 1 21 ? 13.289 33.188 10.461 1 86.75 21 SER B C 1
ATOM 1106 O O . SER B 1 21 ? 12.883 32.281 9.727 1 86.75 21 SER B O 1
ATOM 1108 N N . SER B 1 22 ? 14.477 33.281 11.023 1 88.81 22 SER B N 1
ATOM 1109 C CA . SER B 1 22 ? 15.453 32.25 10.711 1 88.81 22 SER B CA 1
ATOM 1110 C C . SER B 1 22 ? 15.031 30.906 11.281 1 88.81 22 SER B C 1
ATOM 1112 O O . SER B 1 22 ? 15.164 29.875 10.617 1 88.81 22 SER B O 1
ATOM 1114 N N . TYR B 1 23 ? 14.531 30.938 12.484 1 91.5 23 TYR B N 1
ATOM 1115 C CA . TYR B 1 23 ? 14.07 29.719 13.141 1 91.5 23 TYR B CA 1
ATOM 1116 C C . TYR B 1 23 ? 12.898 29.094 12.391 1 91.5 23 TYR B C 1
ATOM 1118 O O . TYR B 1 23 ? 12.836 27.875 12.219 1 91.5 23 TYR B O 1
ATOM 1126 N N . GLU B 1 24 ? 11.992 30 11.969 1 91.62 24 GLU B N 1
ATOM 1127 C CA . GLU B 1 24 ? 10.836 29.547 11.203 1 91.62 24 GLU B CA 1
ATOM 1128 C C . GLU B 1 24 ? 11.258 28.938 9.875 1 91.62 24 GLU B C 1
ATOM 1130 O O . GLU B 1 24 ? 10.703 27.922 9.445 1 91.62 24 GLU B O 1
ATOM 1135 N N . ALA B 1 25 ? 12.188 29.531 9.289 1 93.38 25 ALA B N 1
ATOM 1136 C CA . ALA B 1 25 ? 12.703 29.031 8.016 1 93.38 25 ALA B CA 1
ATOM 1137 C C . ALA B 1 25 ? 13.359 27.656 8.18 1 93.38 25 ALA B C 1
ATOM 1139 O O . ALA B 1 25 ? 13.211 26.781 7.32 1 93.38 25 ALA B O 1
ATOM 1140 N N . MET B 1 26 ? 14.031 27.453 9.234 1 95.25 26 MET B N 1
ATOM 1141 C CA . MET B 1 26 ? 14.688 26.172 9.516 1 95.25 26 MET B CA 1
ATOM 1142 C C . MET B 1 26 ? 13.656 25.078 9.773 1 95.25 26 MET B C 1
ATOM 1144 O O . MET B 1 26 ? 13.844 23.938 9.359 1 95.25 26 MET B O 1
ATOM 1148 N N . LYS B 1 27 ? 12.664 25.516 10.484 1 96.12 27 LYS B N 1
ATOM 1149 C CA . LYS B 1 27 ? 11.586 24.562 10.781 1 96.12 27 LYS B CA 1
ATOM 1150 C C . LYS B 1 27 ? 10.906 24.094 9.492 1 96.12 27 LYS B C 1
ATOM 1152 O O . LYS B 1 27 ? 10.656 22.906 9.32 1 96.12 27 LYS B O 1
ATOM 1157 N N . ILE B 1 28 ? 10.641 25.016 8.625 1 96.5 28 ILE B N 1
ATOM 1158 C CA . ILE B 1 28 ? 9.984 24.719 7.359 1 96.5 28 ILE B CA 1
ATOM 1159 C C . ILE B 1 28 ? 10.891 23.828 6.512 1 96.5 28 ILE B C 1
ATOM 1161 O O . ILE B 1 28 ? 10.414 22.859 5.891 1 96.5 28 ILE B O 1
ATOM 1165 N N . ALA B 1 29 ? 12.117 24.062 6.547 1 96.88 29 ALA B N 1
ATOM 1166 C CA . ALA B 1 29 ? 13.086 23.281 5.777 1 96.88 29 ALA B CA 1
ATOM 1167 C C . ALA B 1 29 ? 13.141 21.844 6.273 1 96.88 29 ALA B C 1
ATOM 1169 O O . ALA B 1 29 ? 13.258 20.906 5.477 1 96.88 29 ALA B O 1
ATOM 1170 N N . LYS B 1 30 ? 13.148 21.703 7.531 1 97.69 30 LYS B N 1
ATOM 1171 C CA . LYS B 1 30 ? 13.148 20.375 8.117 1 97.69 30 LYS B CA 1
ATOM 1172 C C . LYS B 1 30 ? 11.898 19.594 7.715 1 97.69 30 LYS B C 1
ATOM 1174 O O . LYS B 1 30 ? 11.977 18.406 7.367 1 97.69 30 LYS B O 1
ATOM 1179 N N . GLN B 1 31 ? 10.812 20.266 7.719 1 97.81 31 GLN B N 1
ATOM 1180 C CA . GLN B 1 31 ? 9.547 19.641 7.359 1 97.81 31 GLN B CA 1
ATOM 1181 C C . GLN B 1 31 ? 9.547 19.188 5.898 1 97.81 31 GLN B C 1
ATOM 1183 O O . GLN B 1 31 ? 9.031 18.109 5.57 1 97.81 31 GLN B O 1
ATOM 1188 N N . ARG B 1 32 ? 10.055 20.016 5.105 1 97.94 32 ARG B N 1
ATOM 1189 C CA . ARG B 1 32 ? 10.133 19.703 3.682 1 97.94 32 ARG B CA 1
ATOM 1190 C C . ARG B 1 32 ? 11.008 18.469 3.438 1 97.94 32 ARG B C 1
ATOM 1192 O O . ARG B 1 32 ? 10.695 17.641 2.58 1 97.94 32 ARG B O 1
ATOM 1199 N N . LYS B 1 33 ? 11.984 18.375 4.16 1 98.19 33 LYS B N 1
ATOM 1200 C CA . LYS B 1 33 ? 12.883 17.219 4.035 1 98.19 33 LYS B CA 1
ATOM 1201 C C . LYS B 1 33 ? 12.18 15.93 4.449 1 98.19 33 LYS B C 1
ATOM 1203 O O . LYS B 1 33 ? 12.305 14.906 3.773 1 98.19 33 LYS B O 1
ATOM 1208 N N . ILE B 1 34 ? 11.445 15.969 5.516 1 98.31 34 ILE B N 1
ATOM 1209 C CA . ILE B 1 34 ? 10.703 14.812 6.004 1 98.31 34 ILE B CA 1
ATOM 1210 C C . ILE B 1 34 ? 9.656 14.398 4.973 1 98.31 34 ILE B C 1
ATOM 1212 O O . ILE B 1 34 ? 9.5 13.211 4.668 1 98.31 34 ILE B O 1
ATOM 1216 N N . ALA B 1 35 ? 9.031 15.305 4.426 1 97.44 35 ALA B N 1
ATOM 1217 C CA . ALA B 1 35 ? 8.008 15.055 3.42 1 97.44 35 ALA B CA 1
ATOM 1218 C C . ALA B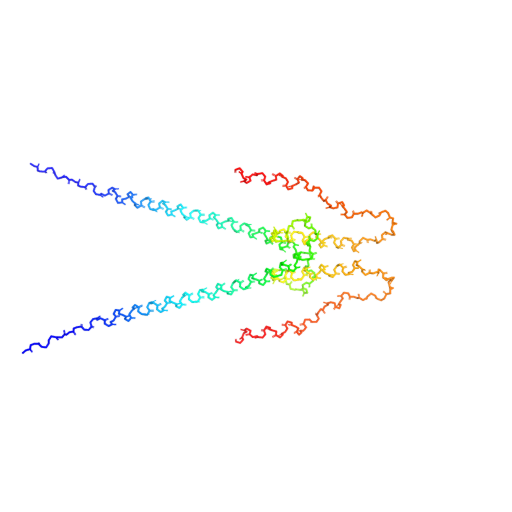 1 35 ? 8.602 14.414 2.174 1 97.44 35 ALA B C 1
ATOM 1220 O O . ALA B 1 35 ? 8 13.523 1.576 1 97.44 35 ALA B O 1
ATOM 1221 N N . LYS B 1 36 ? 9.703 14.992 1.831 1 98.19 36 LYS B N 1
ATOM 1222 C CA . LYS B 1 36 ? 10.375 14.453 0.655 1 98.19 36 LYS B CA 1
ATOM 1223 C C . LYS B 1 36 ? 10.766 12.992 0.863 1 98.19 36 LYS B C 1
ATOM 1225 O O . LYS B 1 36 ? 10.602 12.164 -0.037 1 98.19 36 LYS B O 1
ATOM 1230 N N . ARG B 1 37 ? 11.281 12.648 1.977 1 97.69 37 ARG B N 1
ATOM 1231 C CA . ARG B 1 37 ? 11.656 11.273 2.301 1 97.69 37 ARG B CA 1
ATOM 1232 C C . ARG B 1 37 ? 10.445 10.344 2.242 1 97.69 37 ARG B C 1
ATOM 1234 O O . ARG B 1 37 ? 10.531 9.242 1.691 1 97.69 37 ARG B O 1
ATOM 1241 N N . GLU B 1 38 ? 9.375 10.844 2.799 1 95.81 38 GLU B N 1
ATOM 1242 C CA . GLU B 1 38 ? 8.141 10.055 2.809 1 95.81 38 GLU B CA 1
ATOM 1243 C C . GLU B 1 38 ? 7.617 9.836 1.394 1 95.81 38 GLU B C 1
ATOM 1245 O O . GLU B 1 38 ? 7.148 8.75 1.063 1 95.81 38 GLU B O 1
ATOM 1250 N N . ARG B 1 39 ? 7.742 10.727 0.584 1 97.5 39 ARG B N 1
ATOM 1251 C CA . ARG B 1 39 ? 7.301 10.617 -0.803 1 97.5 39 ARG B CA 1
ATOM 1252 C C . ARG B 1 39 ? 8.156 9.617 -1.571 1 97.5 39 ARG B C 1
ATOM 1254 O O . ARG B 1 39 ? 7.645 8.844 -2.379 1 97.5 39 ARG B O 1
ATOM 1261 N N . GLU B 1 40 ? 9.375 9.703 -1.303 1 97.31 40 GLU B N 1
ATOM 1262 C CA . GLU B 1 40 ? 10.297 8.766 -1.939 1 97.31 40 GLU B CA 1
ATOM 1263 C C . GLU B 1 40 ? 10.016 7.332 -1.497 1 97.31 40 GLU B C 1
ATOM 1265 O O . GLU B 1 40 ? 10.078 6.402 -2.307 1 97.31 40 GLU B O 1
ATOM 1270 N N . ARG B 1 41 ? 9.812 7.152 -0.235 1 96.12 41 ARG B N 1
ATOM 1271 C CA . ARG B 1 41 ? 9.461 5.836 0.287 1 96.12 41 ARG B CA 1
ATOM 1272 C C . ARG B 1 41 ? 8.211 5.289 -0.389 1 96.12 41 ARG B C 1
ATOM 1274 O O . ARG B 1 41 ? 8.188 4.137 -0.826 1 96.12 41 ARG B O 1
ATOM 1281 N N . CYS B 1 42 ? 7.215 6.145 -0.509 1 96.19 42 CYS B N 1
ATOM 1282 C CA . CYS B 1 42 ? 5.969 5.73 -1.142 1 96.19 42 CYS B CA 1
ATOM 1283 C C . CYS B 1 42 ? 6.184 5.41 -2.615 1 96.19 42 CYS B C 1
ATOM 1285 O O . CYS B 1 42 ? 5.586 4.473 -3.146 1 96.19 42 CYS B O 1
ATOM 1287 N N . ALA B 1 43 ? 7.023 6.184 -3.271 1 97.06 43 ALA B N 1
ATOM 1288 C CA . ALA B 1 43 ? 7.301 5.969 -4.691 1 97.06 43 ALA B CA 1
ATOM 1289 C C . ALA B 1 43 ? 7.926 4.598 -4.926 1 97.06 43 ALA B C 1
ATOM 1291 O O . ALA B 1 43 ? 7.637 3.941 -5.93 1 97.06 43 ALA B O 1
ATOM 1292 N N . THR B 1 44 ? 8.789 4.215 -4.023 1 96.94 44 THR B N 1
ATOM 1293 C CA . THR B 1 44 ? 9.422 2.904 -4.129 1 96.94 44 THR B CA 1
ATOM 1294 C C . THR B 1 44 ? 8.383 1.794 -4.004 1 96.94 44 THR B C 1
ATOM 1296 O O . THR B 1 44 ? 8.422 0.814 -4.75 1 96.94 44 THR B O 1
ATOM 1299 N N . ILE B 1 45 ? 7.48 1.922 -3.094 1 96.94 45 ILE B N 1
ATOM 1300 C CA . ILE B 1 45 ? 6.41 0.952 -2.891 1 96.94 45 ILE B CA 1
ATOM 1301 C C . ILE B 1 45 ? 5.527 0.889 -4.137 1 96.94 45 ILE B C 1
ATOM 1303 O O . ILE B 1 45 ? 5.137 -0.196 -4.574 1 96.94 45 ILE B O 1
ATOM 1307 N N . ASN B 1 46 ? 5.234 2.033 -4.68 1 95 46 ASN B N 1
ATOM 1308 C CA . ASN B 1 46 ? 4.402 2.113 -5.879 1 95 46 ASN B CA 1
ATOM 1309 C C . ASN B 1 46 ? 5.066 1.427 -7.07 1 95 46 ASN B C 1
ATOM 1311 O O . ASN B 1 46 ? 4.387 0.828 -7.902 1 95 46 ASN B O 1
ATOM 1315 N N . LYS B 1 47 ? 6.352 1.628 -7.125 1 96.94 47 LYS B N 1
ATOM 1316 C CA . LYS B 1 47 ? 7.082 0.916 -8.164 1 96.94 47 LYS B CA 1
ATOM 1317 C C . LYS B 1 47 ? 6.875 -0.592 -8.055 1 96.94 47 LYS B C 1
ATOM 1319 O O . LYS B 1 47 ? 6.723 -1.28 -9.062 1 96.94 47 LYS B O 1
ATOM 1324 N N . GLU B 1 48 ? 6.902 -1.039 -6.844 1 97.56 48 GLU B N 1
ATOM 1325 C CA . GLU B 1 48 ? 6.699 -2.469 -6.629 1 97.56 48 GLU B CA 1
ATOM 1326 C C . GLU B 1 48 ? 5.262 -2.877 -6.938 1 97.56 48 GLU B C 1
ATOM 1328 O O . GLU B 1 48 ? 5.02 -3.971 -7.453 1 97.56 48 GLU B O 1
ATOM 1333 N N . PHE B 1 49 ? 4.328 -2.09 -6.688 1 97.06 49 PHE B N 1
ATOM 1334 C CA . PHE B 1 49 ? 2.951 -2.328 -7.109 1 97.06 49 PHE B CA 1
ATOM 1335 C C . PHE B 1 49 ? 2.861 -2.436 -8.625 1 97.06 49 PHE B C 1
ATOM 1337 O O . PHE B 1 49 ? 2.174 -3.311 -9.156 1 97.06 49 PHE B O 1
ATOM 1344 N N . ASP B 1 50 ? 3.518 -1.485 -9.242 1 95.38 50 ASP B N 1
ATOM 1345 C CA . ASP B 1 50 ? 3.494 -1.483 -10.703 1 95.38 50 ASP B CA 1
ATOM 1346 C C . ASP B 1 50 ? 4.074 -2.779 -11.266 1 95.38 50 ASP B C 1
ATOM 1348 O O . ASP B 1 50 ? 3.553 -3.332 -12.234 1 95.38 50 ASP B O 1
ATOM 1352 N N . ALA B 1 51 ? 5.152 -3.266 -10.672 1 96.06 51 ALA B N 1
ATOM 1353 C CA . ALA B 1 51 ? 5.754 -4.527 -11.094 1 96.06 51 ALA B CA 1
ATOM 1354 C C . ALA B 1 51 ? 4.777 -5.688 -10.906 1 96.06 51 ALA B C 1
ATOM 1356 O O . ALA B 1 51 ? 4.645 -6.539 -11.789 1 96.06 51 ALA B O 1
ATOM 1357 N N . LEU B 1 52 ? 4.059 -5.668 -9.828 1 97 52 LEU B N 1
ATOM 1358 C CA . LEU B 1 52 ? 3.088 -6.719 -9.547 1 97 52 LEU B CA 1
ATOM 1359 C C . LEU B 1 52 ? 1.909 -6.645 -10.508 1 97 52 LEU B C 1
ATOM 1361 O O . LEU B 1 52 ? 1.438 -7.676 -11 1 97 52 LEU B O 1
ATOM 1365 N N . LYS B 1 53 ? 1.518 -5.473 -10.766 1 95.25 53 LYS B N 1
ATOM 1366 C CA . LYS B 1 53 ? 0.451 -5.25 -11.734 1 95.25 53 LYS B CA 1
ATOM 1367 C C . LYS B 1 53 ? 0.819 -5.824 -13.102 1 95.25 53 LYS B C 1
ATOM 1369 O O . LYS B 1 53 ? -0.027 -6.406 -13.781 1 95.25 53 LYS B O 1
ATOM 1374 N N . GLY B 1 54 ? 2 -5.66 -13.445 1 93.69 54 GLY B N 1
ATOM 1375 C CA . GLY B 1 54 ? 2.471 -6.184 -14.719 1 93.69 54 GLY B CA 1
ATOM 1376 C C . GLY B 1 54 ? 2.342 -7.691 -14.828 1 93.69 54 GLY B C 1
ATOM 1377 O O . GLY B 1 54 ? 2.1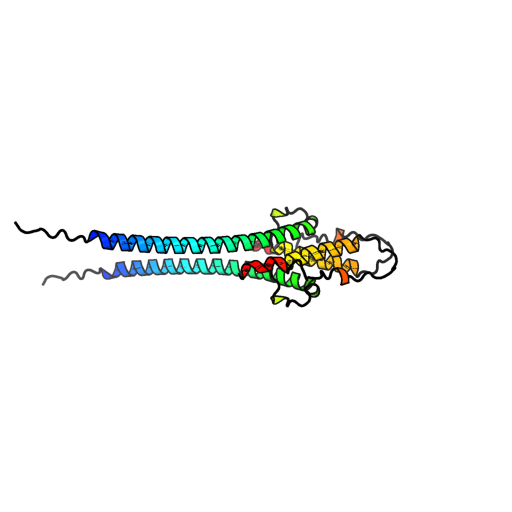35 -8.227 -15.922 1 93.69 54 GLY B O 1
ATOM 1378 N N . LYS B 1 55 ? 2.385 -8.398 -13.727 1 94.88 55 LYS B N 1
ATOM 1379 C CA . LYS B 1 55 ? 2.322 -9.852 -13.711 1 94.88 55 LYS B CA 1
ATOM 1380 C C . LYS B 1 55 ? 0.877 -10.344 -13.773 1 94.88 55 LYS B C 1
ATOM 1382 O O . LYS B 1 55 ? 0.614 -11.477 -14.18 1 94.88 55 LYS B O 1
ATOM 1387 N N . ILE B 1 56 ? -0.106 -9.453 -13.406 1 93.81 56 ILE B N 1
ATOM 1388 C CA . ILE B 1 56 ? -1.472 -9.945 -13.258 1 93.81 56 ILE B CA 1
ATOM 1389 C C . ILE B 1 56 ? -2.406 -9.148 -14.172 1 93.81 56 ILE B C 1
ATOM 1391 O O . ILE B 1 56 ? -3.625 -9.344 -14.141 1 93.81 56 ILE B O 1
ATOM 1395 N N . ALA B 1 57 ? -1.87 -8.289 -14.984 1 91.12 57 ALA B N 1
ATOM 1396 C CA . ALA B 1 57 ? -2.639 -7.395 -15.844 1 91.12 57 ALA B CA 1
ATOM 1397 C C . ALA B 1 57 ? -3.588 -8.18 -16.734 1 91.12 57 ALA B C 1
ATOM 1399 O O . ALA B 1 57 ? -4.699 -7.723 -17.031 1 91.12 57 ALA B O 1
ATOM 1400 N N . PHE B 1 58 ? -3.145 -9.297 -17.141 1 89.88 58 PHE B N 1
ATOM 1401 C CA . PHE B 1 58 ? -3.93 -10.102 -18.062 1 89.88 58 PHE B CA 1
ATOM 1402 C C . PHE B 1 58 ? -5.203 -10.609 -17.406 1 89.88 58 PHE B C 1
ATOM 1404 O O . PHE B 1 58 ? -6.164 -10.977 -18.078 1 89.88 58 PHE B O 1
ATOM 1411 N N . LEU B 1 59 ? -5.289 -10.555 -16.078 1 91.38 59 LEU B N 1
ATOM 1412 C CA . LEU B 1 59 ? -6.43 -11.055 -15.328 1 91.38 59 LEU B CA 1
ATOM 1413 C C . LEU B 1 59 ? -7.469 -9.961 -15.117 1 91.38 59 LEU B C 1
ATOM 1415 O O . LEU B 1 59 ? -8.57 -10.227 -14.641 1 91.38 59 LEU B O 1
ATOM 1419 N N . THR B 1 60 ? -7.199 -8.75 -15.398 1 86.38 60 THR B N 1
ATOM 1420 C CA . THR B 1 60 ? -8.062 -7.629 -15.031 1 86.38 60 THR B CA 1
ATOM 1421 C C . THR B 1 60 ? -9.094 -7.363 -16.125 1 86.38 60 THR B C 1
ATOM 1423 O O . THR B 1 60 ? -9.883 -6.426 -16.016 1 86.38 60 THR B O 1
ATOM 1426 N N . ALA B 1 61 ? -9.422 -8.211 -16.828 1 79.94 61 ALA B N 1
ATOM 1427 C CA . ALA B 1 61 ? -10.508 -8.242 -17.812 1 79.94 61 ALA B CA 1
ATOM 1428 C C . ALA B 1 61 ? -10.688 -6.879 -18.469 1 79.94 61 ALA B C 1
ATOM 1430 O O . ALA B 1 61 ? -11.812 -6.367 -18.547 1 79.94 61 ALA B O 1
ATOM 1431 N N . GLY B 1 62 ? -9.672 -6.152 -18.734 1 80.12 62 GLY B N 1
ATOM 1432 C CA . GLY B 1 62 ? -9.812 -4.938 -19.516 1 80.12 62 GLY B CA 1
ATOM 1433 C C . GLY B 1 62 ? -9.766 -3.676 -18.672 1 80.12 62 GLY B C 1
ATOM 1434 O O . GLY B 1 62 ? -9.789 -2.564 -19.203 1 80.12 62 GLY B O 1
ATOM 1435 N N . ILE B 1 63 ? -9.906 -3.848 -17.469 1 82.19 63 ILE B N 1
ATOM 1436 C CA . ILE B 1 63 ? -9.688 -2.656 -16.641 1 82.19 63 ILE B CA 1
ATOM 1437 C C . ILE B 1 63 ? -8.273 -2.131 -16.859 1 82.19 63 ILE B C 1
ATOM 1439 O O . ILE B 1 63 ? -7.301 -2.883 -16.75 1 82.19 63 ILE B O 1
ATOM 1443 N N . PRO B 1 64 ? -8.273 -0.862 -17.281 1 83.88 64 PRO B N 1
ATOM 1444 C CA . PRO B 1 64 ? -6.918 -0.326 -17.453 1 83.88 64 PRO B CA 1
ATOM 1445 C C . PRO B 1 64 ? -6.074 -0.464 -16.188 1 83.88 64 PRO B C 1
ATOM 1447 O O . PRO B 1 64 ? -6.582 -0.278 -15.078 1 83.88 64 PRO B O 1
ATOM 1450 N N . VAL B 1 65 ? -4.828 -0.799 -16.312 1 77.75 65 VAL B N 1
ATOM 1451 C CA . VAL B 1 65 ? -3.891 -1.093 -15.227 1 77.75 65 VAL B CA 1
ATOM 1452 C C . VAL B 1 65 ? -3.777 0.114 -14.297 1 77.75 65 VAL B C 1
ATOM 1454 O O . VAL B 1 65 ? -3.639 -0.042 -13.078 1 77.75 65 VAL B O 1
ATOM 1457 N N . ASN B 1 66 ? -3.928 1.206 -14.891 1 82.69 66 ASN B N 1
ATOM 1458 C CA . ASN B 1 66 ? -3.783 2.443 -14.133 1 82.69 66 ASN B CA 1
ATOM 1459 C C . ASN B 1 66 ? -5.012 2.717 -13.266 1 82.69 66 ASN B C 1
ATOM 1461 O O . ASN B 1 66 ? -4.98 3.578 -12.391 1 82.69 66 ASN B O 1
ATOM 1465 N N . GLN B 1 67 ? -6.008 1.919 -13.477 1 86.75 67 GLN B N 1
ATOM 1466 C CA . GLN B 1 67 ? -7.242 2.111 -12.719 1 86.75 67 GLN B CA 1
ATOM 1467 C C . GLN B 1 67 ? -7.422 1.017 -11.672 1 86.75 67 GLN B C 1
ATOM 1469 O O . GLN B 1 67 ? -8.391 1.029 -10.914 1 86.75 67 GLN B O 1
ATOM 1474 N N . LEU B 1 68 ? -6.484 0.262 -11.609 1 89.25 68 LEU B N 1
ATOM 1475 C CA . LEU B 1 68 ? -6.559 -0.802 -10.617 1 89.25 68 LEU B CA 1
ATOM 1476 C C . LEU B 1 68 ? -6.094 -0.303 -9.25 1 89.25 68 LEU B C 1
ATOM 1478 O O . LEU B 1 68 ? -4.973 0.191 -9.117 1 89.25 68 LEU B O 1
ATOM 1482 N N . SER B 1 69 ? -6.883 -0.459 -8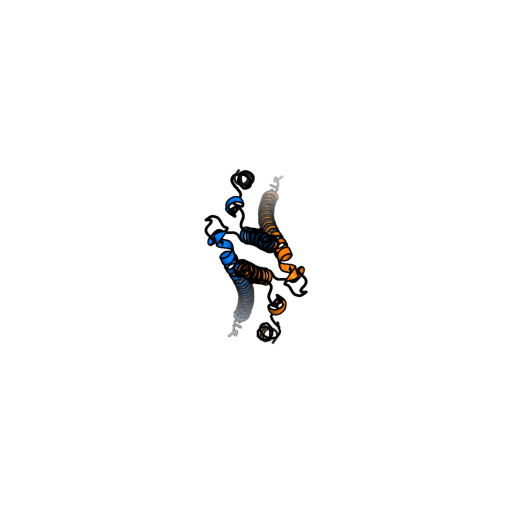.258 1 93.25 69 SER B N 1
ATOM 1483 C CA . SER B 1 69 ? -6.52 -0.008 -6.918 1 93.25 69 SER B CA 1
ATOM 1484 C C . SER B 1 69 ? -5.523 -0.96 -6.262 1 93.25 69 SER B C 1
ATOM 1486 O O . SER B 1 69 ? -5.406 -2.119 -6.668 1 93.25 69 SER B O 1
ATOM 1488 N N . LYS B 1 70 ? -4.938 -0.391 -5.27 1 95.88 70 LYS B N 1
ATOM 1489 C CA . LYS B 1 70 ? -3.955 -1.183 -4.531 1 95.88 70 LYS B CA 1
ATOM 1490 C C . LYS B 1 70 ? -4.602 -2.42 -3.914 1 95.88 70 LYS B C 1
ATOM 1492 O O . LYS B 1 70 ? -4.023 -3.508 -3.939 1 95.88 70 LYS B O 1
ATOM 1497 N N . LYS B 1 71 ? -5.727 -2.184 -3.387 1 95.88 71 LYS B N 1
ATOM 1498 C CA . LYS B 1 71 ? -6.461 -3.291 -2.783 1 95.88 71 LYS B CA 1
ATOM 1499 C C . LYS B 1 71 ? -6.719 -4.398 -3.801 1 95.88 71 LYS B C 1
ATOM 1501 O O . LYS B 1 71 ? -6.484 -5.574 -3.52 1 95.88 71 LYS B O 1
ATOM 1506 N N . MET B 1 72 ? -7.223 -3.979 -4.875 1 94.06 72 MET B N 1
ATOM 1507 C CA . MET B 1 72 ? -7.586 -4.941 -5.91 1 94.06 72 MET B CA 1
ATOM 1508 C C . MET B 1 72 ? -6.352 -5.684 -6.418 1 94.06 72 MET B C 1
ATOM 1510 O O . MET B 1 72 ? -6.41 -6.891 -6.672 1 94.06 72 MET B O 1
ATOM 1514 N N . VAL B 1 73 ? -5.281 -5 -6.652 1 96.38 73 VAL B N 1
ATOM 1515 C CA . VAL B 1 73 ? -4.043 -5.617 -7.102 1 96.38 73 VAL B CA 1
ATOM 1516 C C . VAL B 1 73 ? -3.639 -6.73 -6.133 1 96.38 73 VAL B C 1
ATOM 1518 O O . VAL B 1 73 ? -3.293 -7.836 -6.559 1 96.38 73 VAL B O 1
ATOM 1521 N N . LEU B 1 74 ? -3.762 -6.496 -4.906 1 97.75 74 LEU B N 1
ATOM 1522 C CA . LEU B 1 74 ? -3.393 -7.457 -3.873 1 97.75 74 LEU B CA 1
ATOM 1523 C C . LEU B 1 74 ? -4.348 -8.648 -3.873 1 97.75 74 LEU B C 1
ATOM 1525 O O . LEU B 1 74 ? -3.914 -9.797 -3.76 1 97.75 74 LEU B O 1
ATOM 1529 N N . GLU B 1 75 ? -5.578 -8.328 -4.02 1 96.44 75 GLU B N 1
ATOM 1530 C CA . GLU B 1 75 ? -6.598 -9.367 -4.062 1 96.44 75 GLU B CA 1
ATOM 1531 C C . GLU B 1 75 ? -6.383 -10.312 -5.242 1 96.44 75 GLU B C 1
ATOM 1533 O O . GLU B 1 75 ? -6.387 -11.531 -5.082 1 96.44 75 GLU B O 1
ATOM 1538 N N . ILE B 1 76 ? -6.195 -9.734 -6.348 1 95.62 76 ILE B N 1
ATOM 1539 C CA . ILE B 1 76 ? -5.992 -10.516 -7.562 1 95.62 76 ILE B CA 1
ATOM 1540 C C . ILE B 1 76 ? -4.703 -11.32 -7.445 1 95.62 76 ILE B C 1
ATOM 1542 O O . ILE B 1 76 ? -4.66 -12.492 -7.832 1 95.62 76 ILE B O 1
ATOM 1546 N N . ALA B 1 77 ? -3.645 -10.711 -6.945 1 97.56 77 ALA B N 1
ATOM 1547 C CA . ALA B 1 77 ? -2.371 -11.414 -6.801 1 97.56 77 ALA B CA 1
ATOM 1548 C C . ALA B 1 77 ? -2.51 -12.625 -5.883 1 97.56 77 ALA B C 1
ATOM 1550 O O . ALA B 1 77 ? -2.006 -13.703 -6.195 1 97.56 77 ALA B O 1
ATOM 1551 N N . THR B 1 78 ? -3.201 -12.453 -4.785 1 97.75 78 THR B N 1
ATOM 1552 C CA . THR B 1 78 ? -3.424 -13.539 -3.836 1 97.75 78 THR B CA 1
ATOM 1553 C C . THR B 1 78 ? -4.195 -14.68 -4.492 1 97.75 78 THR B C 1
ATOM 1555 O O . THR B 1 78 ? -3.816 -15.844 -4.359 1 97.75 78 THR B O 1
ATOM 1558 N N . GLU B 1 79 ? -5.195 -14.336 -5.223 1 96.81 79 GLU B N 1
ATOM 1559 C CA . GLU B 1 79 ? -6.004 -15.328 -5.918 1 96.81 79 GLU B CA 1
ATOM 1560 C C . GLU B 1 79 ? -5.199 -16.016 -7.016 1 96.81 79 GLU B C 1
ATOM 1562 O O . GLU B 1 79 ? -5.293 -17.234 -7.191 1 96.81 79 GLU B O 1
ATOM 1567 N N . TYR B 1 80 ? -4.414 -15.289 -7.703 1 96.69 80 TYR B N 1
ATOM 1568 C CA . TYR B 1 80 ? -3.598 -15.82 -8.789 1 96.69 80 TYR B CA 1
ATOM 1569 C C . TYR B 1 80 ? -2.561 -16.797 -8.266 1 96.69 80 TYR B C 1
ATOM 1571 O O . TYR B 1 80 ? -2.365 -17.875 -8.844 1 96.69 80 TYR B O 1
ATOM 1579 N N . ILE B 1 81 ? -1.945 -16.484 -7.207 1 95.88 81 ILE B N 1
ATOM 1580 C CA . ILE B 1 81 ? -0.978 -17.391 -6.582 1 95.88 81 ILE B CA 1
ATOM 1581 C C . ILE B 1 81 ? -1.67 -18.672 -6.16 1 95.88 81 ILE B C 1
ATOM 1583 O O . ILE B 1 81 ? -1.151 -19.766 -6.395 1 95.88 81 ILE B O 1
ATOM 1587 N N . THR B 1 82 ? -2.832 -18.531 -5.551 1 95.75 82 THR B N 1
ATOM 1588 C CA . THR B 1 82 ? -3.602 -19.703 -5.148 1 95.75 82 THR B CA 1
ATOM 1589 C C . THR B 1 82 ? -3.926 -20.578 -6.355 1 95.75 82 THR B C 1
ATOM 1591 O O . THR B 1 82 ? -3.795 -21.797 -6.293 1 95.75 82 THR B O 1
ATOM 1594 N N . HIS B 1 83 ? -4.258 -19.984 -7.422 1 94.62 83 HIS B N 1
ATOM 1595 C CA . HIS B 1 83 ? -4.59 -20.688 -8.648 1 94.62 83 HIS B CA 1
ATOM 1596 C C . HIS B 1 83 ? -3.365 -21.406 -9.219 1 94.62 83 HIS B C 1
ATOM 1598 O O . HIS B 1 83 ? -3.445 -22.562 -9.609 1 94.62 83 HIS B O 1
ATOM 1604 N N . LEU B 1 84 ? -2.229 -20.719 -9.328 1 93.31 84 LEU B N 1
ATOM 1605 C CA . LEU B 1 84 ? -1 -21.312 -9.852 1 93.31 84 LEU B CA 1
ATOM 1606 C C . LEU B 1 84 ? -0.564 -22.5 -9.008 1 93.31 84 LEU B C 1
ATOM 1608 O O . LEU B 1 84 ? -0.141 -23.531 -9.547 1 93.31 84 LEU B O 1
ATOM 1612 N N . LYS B 1 85 ? -0.791 -22.422 -7.695 1 93.38 85 LYS B N 1
ATOM 1613 C CA . LYS B 1 85 ? -0.436 -23.516 -6.793 1 93.38 85 LYS B CA 1
ATOM 1614 C C . LYS B 1 85 ? -1.362 -24.719 -6.988 1 93.38 85 LYS B C 1
ATOM 1616 O O . LYS B 1 85 ? -0.919 -25.859 -6.93 1 93.38 85 LYS B O 1
ATOM 1621 N N . LYS B 1 86 ? -2.578 -24.438 -7.246 1 91.44 86 LYS B N 1
ATOM 1622 C CA . LYS B 1 86 ? -3.549 -25.5 -7.488 1 91.44 86 LYS B CA 1
ATOM 1623 C C . LYS B 1 86 ? -3.209 -26.281 -8.758 1 91.44 86 LYS B C 1
ATOM 1625 O O . LYS B 1 86 ? -3.273 -27.5 -8.781 1 91.44 86 LYS B O 1
ATOM 1630 N N . ILE B 1 87 ? -2.828 -25.578 -9.781 1 88.94 87 ILE B N 1
ATOM 1631 C CA . ILE B 1 87 ? -2.465 -26.188 -11.047 1 88.94 87 ILE B CA 1
ATOM 1632 C C . ILE B 1 87 ? -1.214 -27.047 -10.867 1 88.94 87 ILE B C 1
ATOM 1634 O O . ILE B 1 87 ? -1.114 -28.141 -11.43 1 88.94 87 ILE B O 1
ATOM 1638 N N . LEU B 1 88 ? -0.274 -26.625 -10.164 1 86.81 88 LEU B N 1
ATOM 1639 C CA . LEU B 1 88 ? 0.985 -27.328 -9.961 1 86.81 88 LEU B CA 1
ATOM 1640 C C . LEU B 1 88 ? 0.779 -28.578 -9.102 1 86.81 88 LEU B C 1
ATOM 1642 O O . LEU B 1 88 ? 1.508 -29.562 -9.242 1 86.81 88 LEU B O 1
ATOM 1646 N N . ARG B 1 89 ? -0.191 -28.656 -8.258 1 86.19 89 ARG B N 1
ATOM 1647 C CA . ARG B 1 89 ? -0.448 -29.781 -7.375 1 86.19 89 ARG B CA 1
ATOM 1648 C C . ARG B 1 89 ? -1.387 -30.797 -8.031 1 86.19 89 ARG B C 1
ATOM 1650 O O . ARG B 1 89 ? -1.506 -31.938 -7.578 1 86.19 89 ARG B O 1
ATOM 1657 N N . SER B 1 90 ? -2.141 -30.391 -9.023 1 77.62 90 SER B N 1
ATOM 1658 C CA . SER B 1 90 ? -3.07 -31.281 -9.703 1 77.62 90 SER B CA 1
ATOM 1659 C C . SER B 1 90 ? -2.326 -32.312 -10.531 1 77.62 90 SER B C 1
ATOM 1661 O O . SER B 1 90 ? -1.38 -32 -11.25 1 77.62 90 SER B O 1
ATOM 1663 N N . PRO B 1 91 ? -2.395 -33.688 -10.164 1 61.91 91 PRO B N 1
ATOM 1664 C CA . PRO B 1 91 ? -1.795 -34.719 -11 1 61.91 91 PRO B CA 1
ATOM 1665 C C . PRO B 1 91 ? -2.072 -34.531 -12.492 1 61.91 91 PRO B C 1
ATOM 1667 O O . PRO B 1 91 ? -3.131 -34 -12.859 1 61.91 91 PRO B O 1
ATOM 1670 N N . ARG B 1 92 ? -1.033 -34.156 -13.32 1 53.03 92 ARG B N 1
ATOM 1671 C CA . ARG B 1 92 ? -1.226 -34.062 -14.758 1 53.03 92 ARG B CA 1
ATOM 1672 C C . ARG B 1 92 ? -2.197 -35.125 -15.25 1 53.03 92 ARG B C 1
ATOM 1674 O O . ARG B 1 92 ? -1.885 -36.344 -15.219 1 53.03 92 ARG B O 1
ATOM 1681 N N . VAL B 1 93 ? -3.445 -35.25 -14.875 1 47.03 93 VAL B N 1
ATOM 1682 C CA . VAL B 1 93 ? -4.25 -36.188 -15.656 1 47.03 93 VAL B CA 1
ATOM 1683 C C . VAL B 1 93 ? -3.867 -36.094 -17.125 1 47.03 93 VAL B C 1
ATOM 1685 O O . VAL B 1 93 ? -3.473 -35.031 -17.609 1 47.03 93 VAL B O 1
ATOM 1688 N N . GLU B 1 94 ? -3.289 -37.125 -17.859 1 45.09 94 GLU B N 1
ATOM 1689 C CA . GLU B 1 94 ? -3.256 -37.219 -19.312 1 45.09 94 GLU B CA 1
ATOM 1690 C C . GLU B 1 94 ? -4.324 -36.312 -19.938 1 45.09 94 GLU B C 1
ATOM 1692 O O . GLU B 1 94 ? -5.406 -36.156 -19.375 1 45.09 94 GLU B O 1
ATOM 1697 N N . PRO B 1 95 ? -4.023 -35.531 -20.984 1 40.53 95 PRO B N 1
ATOM 1698 C CA . PRO B 1 95 ? -4.93 -34.625 -21.688 1 40.53 95 PRO B CA 1
ATOM 1699 C C . PRO B 1 95 ? -6.355 -35.156 -21.781 1 40.53 95 PRO B C 1
ATOM 1701 O O . PRO B 1 95 ? -6.66 -35.938 -22.672 1 40.53 95 PRO B O 1
ATOM 1704 N N . ALA B 1 96 ? -7.098 -35.688 -20.891 1 37.53 96 ALA B N 1
ATOM 1705 C CA . ALA B 1 96 ? -8.414 -35.594 -21.516 1 37.53 96 ALA B CA 1
ATOM 1706 C C . ALA B 1 96 ? -8.75 -34.156 -21.875 1 37.53 96 ALA B C 1
ATOM 1708 O O . ALA B 1 96 ? -8.031 -33.219 -21.5 1 37.53 96 ALA B O 1
ATOM 1709 N N . GLU B 1 97 ? -10.203 -33.562 -21.906 1 36.38 97 GLU B N 1
ATOM 1710 C CA . GLU B 1 97 ? -10.891 -32.344 -22.359 1 36.38 97 GLU B CA 1
ATOM 1711 C C . GLU B 1 97 ? -10.445 -31.125 -21.547 1 36.38 97 GLU B C 1
ATOM 1713 O O . GLU B 1 97 ? -10.352 -31.188 -20.328 1 36.38 97 GLU B O 1
ATOM 1718 N N . THR B 1 98 ? -9.578 -30.281 -22.031 1 33.66 98 THR B N 1
ATOM 1719 C CA . THR B 1 98 ? -9 -28.984 -21.688 1 33.66 98 THR B CA 1
ATOM 1720 C C . THR B 1 98 ? -10.031 -28.109 -20.969 1 33.66 98 THR B C 1
ATOM 1722 O O . THR B 1 98 ? -10.992 -27.641 -21.578 1 33.66 98 THR B O 1
ATOM 1725 N N . SER B 1 99 ? -10.453 -28.391 -19.766 1 31.77 99 SER B N 1
ATOM 1726 C CA . SER B 1 99 ? -11.297 -27.406 -19.078 1 31.77 99 SER B CA 1
ATOM 1727 C C . SER B 1 99 ? -10.617 -26.047 -18.984 1 31.77 99 SER B C 1
ATOM 1729 O O . SER B 1 99 ? -9.5 -25.953 -18.469 1 31.77 99 SER B O 1
ATOM 1731 N N . SER B 1 100 ? -10.844 -25.109 -19.891 1 28.55 100 SER B N 1
ATOM 1732 C CA . SER B 1 100 ? -10.508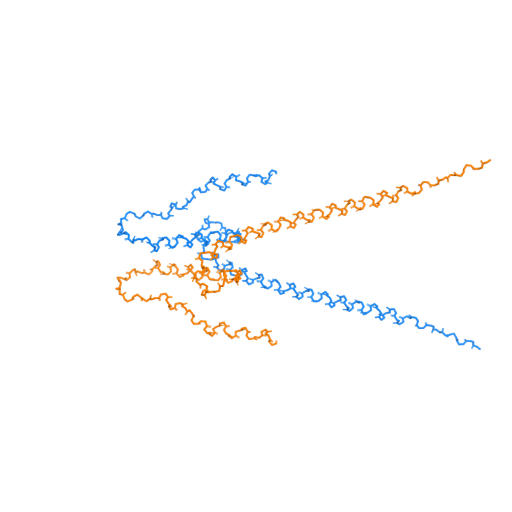 -23.703 -20.125 1 28.55 100 SER B CA 1
ATOM 1733 C C . SER B 1 100 ? -10.594 -22.891 -18.828 1 28.55 100 SER B C 1
ATOM 1735 O O . SER B 1 100 ? -11.453 -23.156 -17.984 1 28.55 100 SER B O 1
ATOM 1737 N N . ILE B 1 101 ? -9.5 -22.422 -18.297 1 34.25 101 ILE B N 1
ATOM 1738 C CA . ILE B 1 101 ? -9.422 -21.328 -17.344 1 34.25 101 ILE B CA 1
ATOM 1739 C C . ILE B 1 101 ? -10.547 -20.328 -17.609 1 34.25 101 ILE B C 1
ATOM 1741 O O . ILE B 1 101 ? -10.648 -19.297 -16.938 1 34.25 101 ILE B O 1
ATOM 1745 N N . ASP B 1 102 ? -11.312 -20.5 -18.766 1 31.09 102 ASP B N 1
ATOM 1746 C CA . ASP B 1 102 ? -12.461 -19.625 -18.969 1 31.09 102 ASP B CA 1
ATOM 1747 C C . ASP B 1 102 ? -13.367 -19.609 -17.75 1 31.09 102 ASP B C 1
ATOM 1749 O O . ASP B 1 102 ? -14.281 -18.781 -17.656 1 31.09 102 ASP B O 1
ATOM 1753 N N . ASP B 1 103 ? -13.438 -20.672 -17.016 1 30.77 103 ASP B N 1
ATOM 1754 C CA . ASP B 1 103 ? -14.5 -20.688 -16.016 1 30.77 103 ASP B CA 1
ATOM 1755 C C . ASP B 1 103 ? -14.148 -19.812 -14.82 1 30.77 103 ASP B C 1
ATOM 1757 O O . ASP B 1 103 ? -14.922 -19.719 -13.859 1 30.77 103 ASP B O 1
ATOM 1761 N N . LEU B 1 104 ? -12.961 -19.562 -14.625 1 31.38 104 LEU B N 1
ATOM 1762 C CA . LEU B 1 104 ? -12.766 -18.641 -13.516 1 31.38 104 LEU B CA 1
ATOM 1763 C C . LEU B 1 104 ? -13.234 -17.234 -13.898 1 31.38 104 LEU B C 1
ATOM 1765 O O . LEU B 1 104 ? -12.992 -16.281 -13.164 1 31.38 104 LEU B O 1
ATOM 1769 N N . VAL B 1 105 ? -13.672 -17.047 -15.172 1 27.97 105 VAL B N 1
ATOM 1770 C CA . VAL B 1 105 ? -14.352 -15.781 -15.406 1 27.97 105 VAL B CA 1
ATOM 1771 C C . VAL B 1 105 ? -15.539 -15.648 -14.453 1 27.97 105 VAL B C 1
ATOM 1773 O O . VAL B 1 105 ? -16.5 -16.422 -14.539 1 27.97 105 VAL B O 1
ATOM 1776 N N . VAL B 1 106 ? -15.227 -15.477 -13.281 1 29.55 106 VAL B N 1
ATOM 1777 C CA . VAL B 1 106 ? -16.359 -15.023 -12.492 1 29.55 106 VAL B CA 1
ATOM 1778 C C . VAL B 1 106 ? -17.312 -14.211 -13.367 1 29.55 106 VAL B C 1
ATOM 1780 O O . VAL B 1 106 ? -16.875 -13.359 -14.141 1 29.55 106 VAL B O 1
ATOM 1783 N N . ASP B 1 107 ? -18.359 -14.766 -13.836 1 26.8 107 ASP B N 1
ATOM 1784 C CA . ASP B 1 107 ? -19.531 -13.93 -14.047 1 26.8 107 ASP B CA 1
ATOM 1785 C C . ASP B 1 107 ? -19.594 -12.797 -13.023 1 26.8 107 ASP B C 1
ATOM 1787 O O . ASP B 1 107 ? -19.766 -13.047 -11.828 1 26.8 107 ASP B O 1
ATOM 1791 N N . ASP B 1 108 ? -18.906 -11.906 -13.102 1 30.27 108 ASP B N 1
ATOM 1792 C CA . ASP B 1 108 ? -19.078 -10.609 -12.453 1 30.27 108 ASP B CA 1
ATOM 1793 C C . ASP B 1 108 ? -20.531 -10.164 -12.492 1 30.27 108 ASP B C 1
ATOM 1795 O O . ASP B 1 108 ? -20.844 -8.984 -12.297 1 30.27 108 ASP B O 1
ATOM 1799 N N . HIS B 1 109 ? -21.516 -10.969 -12.945 1 27.12 109 HIS B N 1
ATOM 1800 C CA . HIS B 1 109 ? -22.719 -10.188 -12.648 1 27.12 109 HIS B CA 1
ATOM 1801 C C . HIS B 1 109 ? -22.75 -9.766 -11.18 1 27.12 109 HIS B C 1
ATOM 1803 O O . HIS B 1 109 ? -22.969 -8.594 -10.875 1 27.12 109 HIS B O 1
ATOM 1809 N N . ASP B 1 110 ? -23.156 -10.68 -10.234 1 28.14 110 ASP B N 1
ATOM 1810 C CA . ASP B 1 110 ? -23.891 -10.438 -9.008 1 28.14 110 ASP B CA 1
ATOM 1811 C C . ASP B 1 110 ? -22.953 -10.07 -7.859 1 28.14 110 ASP B C 1
ATOM 1813 O O . ASP B 1 110 ? -23.406 -9.68 -6.781 1 28.14 110 ASP B O 1
ATOM 1817 N N . TYR B 1 111 ? -21.828 -10.648 -7.711 1 27.89 111 TYR B N 1
ATOM 1818 C CA . TYR B 1 111 ? -21.312 -10.258 -6.402 1 27.89 111 TYR B CA 1
ATOM 1819 C C . TYR B 1 111 ? -20.906 -8.797 -6.387 1 27.89 111 TYR B C 1
ATOM 1821 O O . TYR B 1 111 ? -20.906 -8.148 -5.336 1 27.89 111 TYR B O 1
ATOM 1829 N N . PHE B 1 112 ? -20.203 -8.297 -7.285 1 31.88 112 PHE B N 1
ATOM 1830 C CA . PHE B 1 112 ? -19.953 -6.867 -7.195 1 31.88 112 PHE B CA 1
ATOM 1831 C C . PHE B 1 112 ? -21.219 -6.07 -7.488 1 31.88 112 PHE B C 1
ATOM 1833 O O . PHE B 1 112 ? -21.188 -4.84 -7.5 1 31.88 112 PHE B O 1
ATOM 1840 N N . GLY B 1 113 ? -22.25 -6.594 -8.086 1 30.36 113 GLY B N 1
ATOM 1841 C CA . GLY B 1 113 ? -23.453 -5.816 -8.289 1 30.36 113 GLY B CA 1
ATOM 1842 C C . GLY B 1 113 ? -24.047 -5.27 -7 1 30.36 113 GLY B C 1
ATOM 1843 O O . GLY B 1 113 ? -24.734 -4.254 -7.012 1 30.36 113 GLY B O 1
ATOM 1844 N N . THR B 1 114 ? -24.266 -6.094 -6.066 1 30.81 114 THR B N 1
ATOM 1845 C CA . THR B 1 114 ? -25.172 -5.68 -5 1 30.81 114 THR B CA 1
ATOM 1846 C C . THR B 1 114 ? -24.5 -4.637 -4.105 1 30.81 114 THR B C 1
ATOM 1848 O O . THR B 1 114 ? -25.172 -3.729 -3.602 1 30.81 114 THR B O 1
ATOM 1851 N N . THR B 1 115 ? -23.297 -4.746 -3.764 1 28.98 115 THR B N 1
ATOM 1852 C CA . THR B 1 115 ? -23.047 -3.883 -2.615 1 28.98 115 THR B CA 1
ATOM 1853 C C . THR B 1 115 ? -22.75 -2.455 -3.062 1 28.98 115 THR B C 1
ATOM 1855 O O . THR B 1 115 ? -22.656 -1.548 -2.236 1 28.98 115 THR B O 1
ATOM 1858 N N . VAL B 1 116 ? -22.391 -2.248 -4.254 1 28.98 116 VAL B N 1
ATOM 1859 C CA . VAL B 1 116 ? -22.141 -0.824 -4.457 1 28.98 116 VAL B CA 1
ATOM 1860 C C . VAL B 1 116 ? -23.469 -0.076 -4.539 1 28.98 116 VAL B C 1
ATOM 1862 O O . VAL B 1 116 ? -23.516 1.081 -4.965 1 28.98 116 VAL B O 1
ATOM 1865 N N . GLU B 1 117 ? -24.625 -0.653 -4.492 1 28.17 117 GLU B N 1
ATOM 1866 C CA . GLU B 1 117 ? -25.781 0.235 -4.52 1 28.17 117 GLU B CA 1
ATOM 1867 C C . GLU B 1 117 ? -25.688 1.307 -3.439 1 28.17 117 GLU B C 1
ATOM 1869 O O . GLU B 1 117 ? -26.125 2.441 -3.641 1 28.17 117 GLU B O 1
ATOM 1874 N N . ALA B 1 118 ? -25.328 1.124 -2.213 1 29.88 118 ALA B N 1
ATOM 1875 C CA . ALA B 1 118 ? -25.75 2.082 -1.197 1 29.88 118 ALA B CA 1
ATOM 1876 C C . ALA B 1 118 ? -24.953 3.375 -1.288 1 29.88 118 ALA B C 1
ATOM 1878 O O . ALA B 1 118 ? -25.25 4.348 -0.586 1 29.88 118 ALA B O 1
ATOM 1879 N N . LEU B 1 119 ? -23.844 3.404 -1.887 1 25.48 119 LEU B N 1
ATOM 1880 C CA . LEU B 1 119 ? -23.281 4.703 -1.551 1 25.48 119 LEU B CA 1
ATOM 1881 C C . LEU B 1 119 ? -23.953 5.816 -2.336 1 25.48 119 LEU B C 1
ATOM 1883 O O . LEU B 1 119 ? -23.797 7 -2.02 1 25.48 119 LEU B O 1
ATOM 1887 N N . ASN B 1 120 ? -24.375 5.57 -3.469 1 23.61 120 ASN B N 1
ATOM 1888 C CA . ASN B 1 120 ? -24.922 6.789 -4.051 1 23.61 120 ASN B CA 1
ATOM 1889 C C . ASN B 1 120 ? -26.344 7.059 -3.555 1 23.61 120 ASN B C 1
ATOM 1891 O O . ASN B 1 120 ? -26.969 8.039 -3.951 1 23.61 120 ASN B O 1
ATOM 1895 N N . ASP B 1 121 ? -26.938 6.266 -2.82 1 21.59 121 ASP B N 1
ATOM 1896 C CA . ASP B 1 121 ? -28.125 7.004 -2.381 1 21.59 121 ASP B CA 1
ATOM 1897 C C . ASP B 1 121 ? -27.781 7.977 -1.256 1 21.59 121 ASP B C 1
ATOM 1899 O O . ASP B 1 121 ? -26.953 7.664 -0.391 1 21.59 121 ASP B O 1
#

Secondary structure (DSSP, 8-state):
---------HHHHHHHHHHHHHHHHHHHHHHHHHHHHHHHHHHHHHHHHHHHHHHHGGGSTT--GGG--HHHHHHHHHHHHHHHHHHHHS----S-S---GGGGS---SSHHHHGGGTTT-/---------HHHHHHHHHHHHHHHHHHHHHHHHHHHHHHHHHHHHHHHHHHHHHHHGGGSTT--GGG--HHHHHHHHHHHHHHHHHHHHS----S-S---GGGGS---SSHHHHGGGTTT-

InterPro domains:
  IPR011598 Myc-type, basic helix-loop-helix (bHLH) domain [PF00010] (33-85)
  IPR011598 Myc-type, basic helix-loop-helix (bHLH) domain [PS50888] (29-84)
  IPR011598 Myc-type, basic helix-loop-helix (bHLH) domain [SM00353] (35-90)
  IPR036638 Helix-loop-helix DNA-binding domain superfamily [G3DSA:4.10.280.10] (21-89)
  IPR036638 Helix-loop-helix DNA-binding domain superfamily [SSF47459] (24-89)
  IPR050283 E-box Binding Transcriptional Regulators [PTHR23349] (7-90)

Radius of gyration: 32.17 Å; Cα contacts (8 Å, |Δi|>4): 70; chains: 2; bounding box: 62×110×63 Å

Organism: Caenorhabditis remanei (NCBI:txid31234)

Sequence (242 aa):
MPAVKTERKNGRERAGKATASSYEAMKIAKQRKIAKRERERCATINKEFDALKGKIAFLTAGIPVNQLSKKMVLEIATEYITHLKKILRSPRVEPAETSSIDDLVVDDHDYFGTTVEALNDMPAVKTERKNGRERAGKATASSYEAMKIAKQRKIAKRERERCATINKEFDALKGKIAFLTAGIPVNQLSKKMVLEIATEYITHLKKILRSPRVEPAETSSIDDLVVDDHDYFGTTVEALND

Foldseek 3Di:
DDPPPPPPVPPVVVVVVVVVVVVVVVVVVVVVVVVVVVVVVVVVVVVVLVVLLVVQVVVPVPPDSVPQDPVRSVVSSVVVVVVVVVVVPPPPPPDDPPPPPVVVPPPPPPPVPPPVPPPVD/DDDPPPPPVPPVVVVVVVVVVVVVVVVVVVVVVVVVVVVVVVVVVVVVLVVLLVVQVVVPVPPPSVPQDPVRSVVSSVVVVVVVVVVVPPPPPPDDPPPPPVVVPPPPPPDVPPPVPPPVD